Protein AF-A0A811UXG8-F1 (afdb_monomer_lite)

Foldseek 3Di:
DQDDDPDAELVSVLPDLAAEAEADDPVVLVCQVDPPPPSSVSCCVRHQLPDPDPPDDDDDDDDDDDDDDDDDDDDPPDDPVRVVVSCVRRHDHLVVVLCVVVVPDPRHYHYHDDPQSVQVSCVVRPDLVRLSNDHDYDPDDDDDDDDDDDVPDPCPVVVVVVVVVCVVVCVVVVVCPVRGDPRDDRDDDPDPVVVPDDPVVCVVVVVVVVVVVVVVVVVVVVVVVVVVVVVVVVVVVVVVVVVVVVVVVVVVVVVVVPD

Sequence (259 aa):
MEKPKTIRTLRDLIHSSLAVGVEDIPYNRDYFLRTKDPIAIELYAKKVTSVPTDNDPLSDMAGENVSTLPTVQPTVQLTEAEKAKAYRDILHSHETGAHAKTMRRPIEFAFHVDVATAYKIIADTFNEKEICDLTEIQLFPPQKMVNIVQKGSPLRKIITYGLRRVTETGLMDYQRKVWHSPKPRCVKQIHTDDLRVDLQTFASALLVLIFGYAVSLLALSIEIIQHKLYERYEQEHEEKEEEASEDVDDDENVEQEYE

Organism: Ceratitis capitata (NCBI:txid7213)

Secondary structure (DSSP, 8-state):
-PPP-S--SHHHHHHSS-EEEEE--HHHHHHHHH---HHHHHHIIIIIS----TT------------------------HHHHHHHHHHHEE-HHHHHGGGGS-S---EEEE--HHHHHHHHHHH--HHHHHH------SPPP-------TT-THHHHHHHHHHHHHHTTHHHHHHHHHSPPPPP------TTTT---HHHHHHHHHHHHHHHHHHHHHHHHHHHHHHHHHHHHHHHHHHHHHHHHHHHHHHHHHGGG-

Radius of gyration: 40.92 Å; chains: 1; bounding box: 95×40×135 Å

InterPro domains:
  IPR052192 Ionotropic receptor [PTHR42643] (4-230)

Structure (mmCIF, N/CA/C/O backbone):
data_AF-A0A811UXG8-F1
#
_entry.id   AF-A0A811UXG8-F1
#
loop_
_atom_site.group_PDB
_atom_site.id
_atom_site.type_symbol
_atom_site.label_atom_id
_atom_site.label_alt_id
_atom_site.label_comp_id
_atom_site.label_asym_id
_atom_site.label_entity_id
_atom_site.label_seq_id
_atom_site.pdbx_PDB_ins_code
_atom_site.Cartn_x
_atom_site.Cartn_y
_atom_site.Cartn_z
_atom_site.occupancy
_atom_site.B_iso_or_equiv
_atom_site.auth_seq_id
_atom_site.auth_comp_id
_atom_site.auth_asym_id
_atom_site.auth_atom_id
_atom_site.pdbx_PDB_model_num
ATOM 1 N N . MET A 1 1 ? -2.463 1.399 18.361 1.00 47.50 1 MET A N 1
ATOM 2 C CA . MET A 1 1 ? -1.921 0.250 17.587 1.00 47.50 1 MET A CA 1
ATOM 3 C C . MET A 1 1 ? -2.287 0.463 16.117 1.00 47.50 1 MET A C 1
ATOM 5 O O . MET A 1 1 ? -3.281 1.130 15.885 1.00 47.50 1 MET A O 1
ATOM 9 N N . GLU A 1 2 ? -1.481 0.022 15.138 1.00 51.62 2 GLU A N 1
ATOM 10 C CA . GLU A 1 2 ? -1.884 0.125 13.712 1.00 51.62 2 GLU A CA 1
ATOM 11 C C . GLU A 1 2 ? -3.134 -0.739 13.506 1.00 51.62 2 GLU A C 1
ATOM 13 O O . GLU A 1 2 ? -3.170 -1.862 14.019 1.00 51.62 2 GLU A O 1
ATOM 18 N N . LYS A 1 3 ? -4.167 -0.218 12.829 1.00 57.66 3 LYS A N 1
ATOM 19 C CA . LYS A 1 3 ? -5.357 -1.022 12.528 1.00 57.66 3 LYS A CA 1
ATOM 20 C C . LYS A 1 3 ? -4.925 -2.222 11.673 1.00 57.66 3 LYS A C 1
ATOM 22 O O . LYS A 1 3 ? -4.128 -2.049 10.748 1.00 57.66 3 LYS A O 1
ATOM 27 N N . PRO A 1 4 ? -5.384 -3.445 11.981 1.00 65.94 4 PRO A N 1
ATOM 28 C CA . PRO A 1 4 ? -4.982 -4.617 11.221 1.00 65.94 4 PRO A CA 1
ATOM 29 C C . PRO A 1 4 ? -5.440 -4.473 9.767 1.00 65.94 4 PRO A C 1
ATOM 31 O O . PRO A 1 4 ? -6.621 -4.302 9.484 1.00 65.94 4 PRO A O 1
ATOM 34 N N . LYS A 1 5 ? -4.480 -4.531 8.842 1.00 71.75 5 LYS A N 1
ATOM 35 C CA . LYS A 1 5 ? -4.732 -4.506 7.396 1.00 71.75 5 LYS A CA 1
ATOM 36 C C . LYS A 1 5 ? -5.340 -5.837 6.958 1.00 71.75 5 LYS A C 1
ATOM 38 O O . LYS A 1 5 ? -4.646 -6.853 7.017 1.00 71.75 5 LYS A O 1
ATOM 43 N N . THR A 1 6 ? -6.599 -5.806 6.521 1.00 78.44 6 THR A N 1
ATOM 44 C CA . THR A 1 6 ? -7.381 -6.988 6.111 1.00 78.44 6 THR A CA 1
ATOM 45 C C . THR A 1 6 ? -6.945 -7.551 4.756 1.00 78.44 6 THR A C 1
ATOM 47 O O . THR A 1 6 ? -6.970 -8.760 4.564 1.00 78.44 6 THR A O 1
ATOM 50 N N . ILE A 1 7 ? -6.503 -6.697 3.829 1.00 84.88 7 ILE A N 1
ATOM 51 C CA . ILE A 1 7 ? -6.123 -7.085 2.462 1.00 84.88 7 ILE A CA 1
ATOM 52 C C . ILE A 1 7 ? -4.601 -6.991 2.339 1.00 84.88 7 ILE A C 1
ATOM 54 O O . ILE A 1 7 ? -4.027 -5.913 2.503 1.00 84.88 7 ILE A O 1
ATOM 58 N N . ARG A 1 8 ? -3.932 -8.123 2.090 1.00 85.69 8 ARG A N 1
ATOM 59 C CA . ARG A 1 8 ? -2.460 -8.179 1.972 1.00 85.69 8 ARG A CA 1
ATOM 60 C C . ARG A 1 8 ? -1.980 -8.891 0.723 1.00 85.69 8 ARG A C 1
ATOM 62 O O . ARG A 1 8 ? -0.867 -8.641 0.268 1.00 85.69 8 ARG A O 1
ATOM 69 N N . THR A 1 9 ? -2.792 -9.792 0.189 1.00 89.38 9 THR A N 1
ATOM 70 C CA . THR A 1 9 ? -2.441 -10.574 -0.989 1.00 89.38 9 THR A CA 1
ATOM 71 C C . THR A 1 9 ? -3.284 -10.176 -2.185 1.00 89.38 9 THR A C 1
ATOM 73 O O . THR A 1 9 ? -4.370 -9.609 -2.065 1.00 89.38 9 THR A O 1
ATOM 76 N N . LEU A 1 10 ? -2.791 -10.532 -3.370 1.00 88.31 10 LEU A N 1
ATOM 77 C CA . LEU A 1 10 ? -3.541 -10.330 -4.600 1.00 88.31 10 LEU A CA 1
ATOM 78 C C . LEU A 1 10 ? -4.858 -11.119 -4.603 1.00 88.31 10 LEU A C 1
ATOM 80 O O . LEU A 1 10 ? -5.848 -10.667 -5.163 1.00 88.31 10 LEU A O 1
ATOM 84 N N . ARG A 1 11 ? -4.892 -12.270 -3.925 1.00 89.38 11 ARG A N 1
ATOM 85 C CA . ARG A 1 11 ? -6.099 -13.087 -3.791 1.00 89.38 11 ARG A CA 1
ATOM 86 C C . ARG A 1 11 ? -7.142 -12.389 -2.917 1.00 89.38 11 ARG A C 1
ATOM 88 O O . ARG A 1 11 ? -8.294 -12.292 -3.326 1.00 89.38 11 ARG A O 1
ATOM 95 N N . ASP A 1 12 ? -6.729 -11.796 -1.798 1.00 88.94 12 ASP A N 1
ATOM 96 C CA . ASP A 1 12 ? -7.621 -10.976 -0.964 1.00 88.94 12 ASP A CA 1
ATOM 97 C C . ASP A 1 12 ? -8.200 -9.803 -1.766 1.00 88.94 12 ASP A C 1
ATOM 99 O O . ASP A 1 12 ? -9.390 -9.510 -1.667 1.00 88.94 12 ASP A O 1
ATOM 103 N N . LEU A 1 13 ? -7.386 -9.179 -2.627 1.00 86.62 13 LEU A N 1
ATOM 104 C CA . LEU A 1 13 ? -7.841 -8.090 -3.490 1.00 86.62 13 LEU A CA 1
ATOM 105 C C . LEU A 1 13 ? -8.922 -8.560 -4.485 1.00 86.62 13 LEU A C 1
ATOM 107 O O . LEU A 1 13 ? -9.943 -7.892 -4.649 1.00 86.62 13 LEU A O 1
ATOM 111 N N . ILE A 1 14 ? -8.759 -9.741 -5.090 1.00 87.56 14 ILE A N 1
ATOM 112 C CA . ILE A 1 14 ? -9.724 -10.339 -6.037 1.00 87.56 14 ILE A CA 1
ATOM 113 C C . ILE A 1 14 ? -11.080 -10.641 -5.375 1.00 87.56 14 ILE A C 1
ATOM 115 O O . ILE A 1 14 ? -12.131 -10.536 -6.023 1.00 87.56 14 ILE A O 1
ATOM 119 N N . HIS A 1 15 ? -11.080 -11.037 -4.101 1.00 88.00 15 HIS A N 1
ATOM 120 C CA . HIS A 1 15 ? -12.298 -11.364 -3.349 1.00 88.00 15 HIS A CA 1
ATOM 121 C C . HIS A 1 15 ? -12.897 -10.175 -2.588 1.00 88.00 15 HIS A C 1
ATOM 123 O O . HIS A 1 15 ? -14.027 -10.273 -2.121 1.00 88.00 15 HIS A O 1
ATOM 129 N N . SER A 1 16 ? -12.179 -9.057 -2.490 1.00 85.44 16 SER A N 1
ATOM 130 C CA . SER A 1 16 ? -12.670 -7.849 -1.823 1.00 85.44 16 SER A CA 1
ATOM 131 C C . SER A 1 16 ? -13.741 -7.119 -2.641 1.00 85.44 16 SER A C 1
ATOM 133 O O . SER A 1 16 ? -13.910 -7.366 -3.836 1.00 85.44 16 SER A O 1
ATOM 135 N N . SER A 1 17 ? -14.440 -6.172 -2.018 1.00 78.38 17 SER A N 1
ATOM 136 C CA . SER A 1 17 ? -15.370 -5.245 -2.680 1.00 78.38 17 SER A CA 1
ATOM 137 C C . SER A 1 17 ? -14.669 -4.131 -3.470 1.00 78.38 17 SER A C 1
ATOM 139 O O . SER A 1 17 ? -15.346 -3.357 -4.139 1.00 78.38 17 SER A O 1
ATOM 141 N N . LEU A 1 18 ? -13.331 -4.059 -3.439 1.00 75.81 18 LEU A N 1
ATOM 142 C CA . LEU A 1 18 ? -12.570 -2.969 -4.052 1.00 75.81 18 LEU A CA 1
ATOM 143 C C . LEU A 1 18 ? -12.665 -2.980 -5.581 1.00 75.81 18 LEU A C 1
ATOM 145 O O . LEU A 1 18 ? -12.547 -4.039 -6.212 1.00 75.81 18 LEU A O 1
ATOM 149 N N . ALA A 1 19 ? -12.818 -1.795 -6.172 1.00 73.12 19 ALA A N 1
ATOM 150 C CA . ALA A 1 19 ? -12.598 -1.583 -7.602 1.00 73.12 19 ALA A CA 1
ATOM 151 C C . ALA A 1 19 ? -11.089 -1.519 -7.886 1.00 73.12 19 ALA A C 1
ATOM 153 O O . ALA A 1 19 ? -10.336 -1.000 -7.063 1.00 73.12 19 ALA A O 1
ATOM 154 N N . VAL A 1 20 ? -10.629 -2.040 -9.028 1.00 77.25 20 VAL A N 1
ATOM 155 C CA . VAL A 1 20 ? -9.197 -2.061 -9.372 1.00 77.25 20 VAL A CA 1
ATOM 156 C C . VAL A 1 20 ? -8.955 -1.275 -10.654 1.00 77.25 20 VAL A C 1
ATOM 158 O O . VAL A 1 20 ? -9.450 -1.643 -11.713 1.00 77.25 20 VAL A O 1
ATOM 161 N N . GLY A 1 21 ? -8.155 -0.217 -10.554 1.00 76.12 21 GLY A N 1
ATOM 162 C CA . GLY A 1 21 ? -7.637 0.540 -11.687 1.00 76.12 21 GLY A CA 1
ATOM 163 C C . GLY A 1 21 ? -6.199 0.150 -12.020 1.00 76.12 21 GLY A C 1
ATOM 164 O O . GLY A 1 21 ? -5.427 -0.270 -11.154 1.00 76.12 21 GLY A O 1
ATOM 165 N N . VAL A 1 22 ? -5.830 0.305 -13.288 1.00 78.25 22 VAL A N 1
ATOM 166 C CA . VAL A 1 22 ? -4.484 0.018 -13.792 1.00 78.25 22 VAL A CA 1
ATOM 167 C C . VAL A 1 22 ? -4.007 1.202 -14.622 1.00 78.25 22 VAL A C 1
ATOM 169 O O . VAL A 1 22 ? -4.746 1.748 -15.434 1.00 78.25 22 VAL A O 1
ATOM 172 N N . GLU A 1 23 ? -2.748 1.565 -14.438 1.00 77.12 23 GLU A N 1
ATOM 173 C CA . GLU A 1 23 ? -2.058 2.585 -15.217 1.00 77.12 23 GLU A CA 1
ATOM 174 C C . GLU A 1 23 ? -1.883 2.247 -16.708 1.00 77.12 23 GLU A C 1
ATOM 176 O O . GLU A 1 23 ? -1.474 1.131 -17.068 1.00 77.12 23 GLU A O 1
ATOM 181 N N . ASP A 1 24 ? -2.126 3.241 -17.576 1.00 75.19 24 ASP A N 1
ATOM 182 C CA . ASP A 1 24 ? -2.008 3.104 -19.036 1.00 75.19 24 ASP A CA 1
ATOM 183 C C . ASP A 1 24 ? -0.568 3.163 -19.534 1.00 75.19 24 ASP A C 1
ATOM 185 O O . ASP A 1 24 ? -0.104 4.162 -20.086 1.00 75.19 24 ASP A O 1
ATOM 189 N N . ILE A 1 25 ? 0.148 2.056 -19.374 1.00 79.50 25 ILE A N 1
ATOM 190 C CA . ILE A 1 25 ? 1.461 1.882 -19.988 1.00 79.50 25 ILE A CA 1
ATOM 191 C C . ILE A 1 25 ? 1.475 0.658 -20.904 1.00 79.50 25 ILE A C 1
ATOM 193 O O . ILE A 1 25 ? 0.851 -0.364 -20.586 1.00 79.50 25 ILE A O 1
ATOM 197 N N . PRO A 1 26 ? 2.235 0.704 -22.020 1.00 82.56 26 PRO A N 1
ATOM 198 C CA . PRO A 1 26 ? 2.359 -0.425 -22.940 1.00 82.56 26 PRO A CA 1
ATOM 199 C C . PRO A 1 26 ? 2.722 -1.728 -22.228 1.00 82.56 26 PRO A C 1
ATOM 201 O O . PRO A 1 26 ? 2.188 -2.777 -22.565 1.00 82.56 26 PRO A O 1
ATOM 204 N N . TYR A 1 27 ? 3.566 -1.649 -21.197 1.00 82.94 27 TYR A N 1
ATOM 205 C CA . TYR A 1 27 ? 3.980 -2.793 -20.389 1.00 82.94 27 TYR A CA 1
ATOM 206 C C . TYR A 1 27 ? 2.809 -3.497 -19.680 1.00 82.94 27 TYR A C 1
ATOM 208 O O . TYR A 1 27 ? 2.716 -4.721 -19.738 1.00 82.94 27 TYR A O 1
ATOM 216 N N . ASN A 1 28 ? 1.889 -2.750 -19.061 1.00 82.88 28 ASN A N 1
ATOM 217 C CA . ASN A 1 28 ? 0.737 -3.328 -18.361 1.00 82.88 28 ASN A CA 1
ATOM 218 C C . ASN A 1 28 ? -0.221 -3.997 -19.352 1.00 82.88 28 ASN A C 1
ATOM 220 O O . ASN A 1 28 ? -0.645 -5.131 -19.133 1.00 82.88 28 ASN A O 1
ATOM 224 N N . ARG A 1 29 ? -0.517 -3.325 -20.474 1.00 80.25 29 ARG A N 1
ATOM 225 C CA . ARG A 1 29 ? -1.349 -3.889 -21.553 1.00 80.25 29 ARG A CA 1
ATOM 226 C C . ARG A 1 29 ? -0.778 -5.215 -22.038 1.00 80.25 29 ARG A C 1
ATOM 228 O O . ARG A 1 29 ? -1.484 -6.216 -22.125 1.00 80.25 29 ARG A O 1
ATOM 235 N N . ASP A 1 30 ? 0.519 -5.213 -22.310 1.00 83.25 30 ASP A N 1
ATOM 236 C CA . ASP A 1 30 ? 1.248 -6.370 -22.794 1.00 83.25 30 ASP A CA 1
ATOM 237 C C . ASP A 1 30 ? 1.233 -7.541 -21.813 1.00 83.25 30 ASP A C 1
ATOM 239 O O . ASP A 1 30 ? 0.990 -8.688 -22.195 1.00 83.25 30 ASP A O 1
ATOM 243 N N . TYR A 1 31 ? 1.440 -7.225 -20.535 1.00 83.75 31 TYR A N 1
ATOM 244 C CA . TYR A 1 31 ? 1.399 -8.183 -19.448 1.00 83.75 31 TYR A CA 1
ATOM 245 C C . TYR A 1 31 ? 0.035 -8.870 -19.379 1.00 83.75 31 TYR A C 1
ATOM 247 O O . TYR A 1 31 ? -0.019 -10.094 -19.428 1.00 83.75 31 TYR A O 1
ATOM 255 N N . PHE A 1 32 ? -1.074 -8.127 -19.343 1.00 81.81 32 PHE A N 1
ATOM 256 C CA . PHE A 1 32 ? -2.403 -8.743 -19.248 1.00 81.81 32 PHE A CA 1
ATOM 257 C C . PHE A 1 32 ? -2.797 -9.545 -20.494 1.00 81.81 32 PHE A C 1
ATOM 259 O O . PHE A 1 32 ? -3.524 -10.527 -20.379 1.00 81.81 32 PHE A O 1
ATOM 266 N N . LEU A 1 33 ? -2.281 -9.186 -21.674 1.00 82.62 33 LEU A N 1
ATOM 267 C CA . LEU A 1 33 ? -2.517 -9.941 -22.908 1.00 82.62 33 LEU A CA 1
ATOM 268 C C . LEU A 1 33 ? -1.741 -11.261 -22.976 1.00 82.62 33 LEU A C 1
ATOM 270 O O . LEU A 1 33 ? -2.165 -12.183 -23.673 1.00 82.62 33 LEU A O 1
ATOM 274 N N . ARG A 1 34 ? -0.579 -11.342 -22.319 1.00 81.69 34 ARG A N 1
ATOM 275 C CA . ARG A 1 34 ? 0.366 -12.462 -22.482 1.00 81.69 34 ARG A CA 1
ATOM 276 C C . ARG A 1 34 ? 0.682 -13.229 -21.207 1.00 81.69 34 ARG A C 1
ATOM 278 O O . ARG A 1 34 ? 1.393 -14.236 -21.272 1.00 81.69 34 ARG A O 1
ATOM 285 N N . THR A 1 35 ? 0.202 -12.763 -20.061 1.00 83.69 35 THR A N 1
ATOM 286 C CA . THR A 1 35 ? 0.468 -13.400 -18.775 1.00 83.69 35 THR A CA 1
ATOM 287 C C . THR A 1 35 ? -0.095 -14.819 -18.742 1.00 83.69 35 THR A C 1
ATOM 289 O O . THR A 1 35 ? -1.123 -15.131 -19.340 1.00 83.69 35 THR A O 1
ATOM 292 N N . LYS A 1 36 ? 0.622 -15.695 -18.038 1.00 85.81 36 LYS A N 1
ATOM 293 C CA . LYS A 1 36 ? 0.216 -17.078 -17.748 1.00 85.81 36 LYS A CA 1
ATOM 294 C C . LYS A 1 36 ? -0.066 -17.287 -16.262 1.00 85.81 36 LYS A C 1
ATOM 296 O O . LYS A 1 36 ? -0.342 -18.409 -15.853 1.00 85.81 36 LYS A O 1
ATOM 301 N N . ASP A 1 37 ? 0.074 -16.234 -15.458 1.00 86.31 37 ASP A N 1
ATOM 302 C CA . ASP A 1 37 ? -0.184 -16.305 -14.027 1.00 86.31 37 ASP A CA 1
ATOM 303 C C . ASP A 1 37 ? -1.699 -16.423 -13.797 1.00 86.31 37 ASP A C 1
ATOM 305 O O . ASP A 1 37 ? -2.434 -15.501 -14.168 1.00 86.31 37 ASP A O 1
ATOM 309 N N . PRO A 1 38 ? -2.184 -17.528 -13.197 1.00 87.69 38 PRO A N 1
ATOM 310 C CA . PRO A 1 38 ? -3.611 -17.734 -12.989 1.00 87.69 38 PRO A CA 1
ATOM 311 C C . PRO A 1 38 ? -4.246 -16.631 -12.134 1.00 87.69 38 PRO A C 1
ATOM 313 O O . PRO A 1 38 ? -5.386 -16.257 -12.390 1.00 87.69 38 PRO A O 1
ATOM 316 N N . ILE A 1 39 ? -3.513 -16.068 -11.166 1.00 87.38 39 ILE A N 1
ATOM 317 C CA . ILE A 1 39 ? -4.041 -15.034 -10.266 1.00 87.38 39 ILE A CA 1
ATOM 318 C C . ILE A 1 39 ? -4.198 -13.710 -11.015 1.00 87.38 39 ILE A C 1
ATOM 320 O O . ILE A 1 39 ? -5.205 -13.023 -10.866 1.00 87.38 39 ILE A O 1
ATOM 324 N N . ALA A 1 40 ? -3.224 -13.355 -11.853 1.00 84.06 40 ALA A N 1
ATOM 325 C CA . ALA A 1 40 ? -3.289 -12.135 -12.649 1.00 84.06 40 ALA A CA 1
ATOM 326 C C . ALA A 1 40 ? -4.383 -12.202 -13.725 1.00 84.06 40 ALA A C 1
ATOM 328 O O . ALA A 1 40 ? -5.053 -11.201 -13.974 1.00 84.06 40 ALA A O 1
ATOM 329 N N . ILE A 1 41 ? -4.583 -13.377 -14.336 1.00 85.00 41 ILE A N 1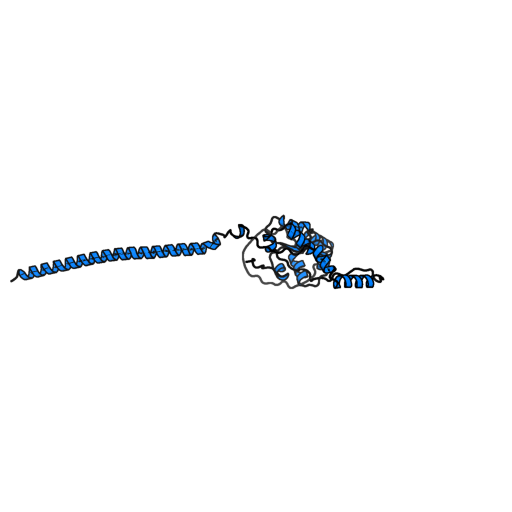
ATOM 330 C CA . ILE A 1 41 ? -5.680 -13.618 -15.284 1.00 85.00 41 ILE A CA 1
ATOM 331 C C . ILE A 1 41 ? -7.030 -13.454 -14.577 1.00 85.00 41 ILE A C 1
ATOM 333 O O . ILE A 1 41 ? -7.911 -12.772 -15.097 1.00 85.00 41 ILE A O 1
ATOM 337 N N . GLU A 1 42 ? -7.180 -14.036 -13.385 1.00 87.25 42 GLU A N 1
ATOM 338 C CA . GLU A 1 42 ? -8.400 -13.930 -12.581 1.00 87.25 42 GLU A CA 1
ATOM 339 C C . GLU A 1 42 ? -8.685 -12.483 -12.160 1.00 87.25 42 GLU A C 1
ATOM 341 O O . GLU A 1 42 ? -9.799 -11.996 -12.349 1.00 87.25 42 GLU A O 1
ATOM 346 N N . LEU A 1 43 ? -7.675 -11.765 -11.656 1.00 85.00 43 LEU A N 1
ATOM 347 C CA . LEU A 1 43 ? -7.784 -10.343 -11.326 1.00 85.00 43 LEU A CA 1
ATOM 348 C C . LEU A 1 43 ? -8.228 -9.530 -12.540 1.00 85.00 43 LEU A C 1
ATOM 350 O O . LEU A 1 43 ? -9.148 -8.720 -12.440 1.00 85.00 43 LEU A O 1
ATOM 354 N N . TYR A 1 44 ? -7.585 -9.754 -13.685 1.00 79.38 44 TYR A N 1
ATOM 355 C CA . TYR A 1 44 ? -7.882 -9.014 -14.900 1.00 79.38 44 TYR A CA 1
ATOM 356 C C . TYR A 1 44 ? -9.326 -9.246 -15.355 1.00 79.38 44 TYR A C 1
ATOM 358 O O . TYR A 1 44 ? -10.068 -8.286 -15.548 1.00 79.38 44 TYR A O 1
ATOM 366 N N . ALA A 1 45 ? -9.749 -10.510 -15.428 1.00 80.88 45 ALA A N 1
ATOM 367 C CA . ALA A 1 45 ? -11.100 -10.877 -15.840 1.00 80.88 45 ALA A CA 1
ATOM 368 C C . ALA A 1 45 ? -12.180 -10.348 -14.880 1.00 80.88 45 ALA A C 1
ATOM 370 O O . ALA A 1 45 ? -13.236 -9.896 -15.320 1.00 80.88 45 ALA A O 1
ATOM 371 N N . LYS A 1 46 ? -11.921 -10.408 -13.568 1.00 80.88 46 LYS A N 1
ATOM 372 C CA . LYS A 1 46 ? -12.927 -10.136 -12.534 1.00 80.88 46 LYS A CA 1
ATOM 373 C C . LYS A 1 46 ? -13.008 -8.673 -12.102 1.00 80.88 46 LYS A C 1
ATOM 375 O O . LYS A 1 46 ? -14.071 -8.244 -11.672 1.00 80.88 46 LYS A O 1
ATOM 380 N N . LYS A 1 47 ? -11.891 -7.944 -12.121 1.00 76.94 47 LYS A N 1
ATOM 381 C CA . LYS A 1 47 ? -11.784 -6.604 -11.517 1.00 76.94 47 LYS A CA 1
ATOM 382 C C . LYS A 1 47 ? -11.386 -5.511 -12.493 1.00 76.94 47 LYS A C 1
ATOM 384 O O . LYS A 1 47 ? -11.692 -4.355 -12.236 1.00 76.94 47 LYS A O 1
ATOM 389 N N . VAL A 1 48 ? -10.686 -5.872 -13.567 1.00 68.62 48 VAL A N 1
ATOM 390 C CA . VAL A 1 48 ? -10.147 -4.906 -14.526 1.00 68.62 48 VAL A CA 1
ATOM 391 C C . VAL A 1 48 ? -11.099 -4.781 -15.715 1.00 68.62 48 VAL A C 1
ATOM 393 O O . VAL A 1 48 ? -11.505 -3.678 -16.031 1.00 68.62 48 VAL A O 1
ATOM 396 N N . THR A 1 49 ? -11.544 -5.881 -16.336 1.00 64.75 49 THR A N 1
ATOM 397 C CA . THR A 1 49 ? -12.460 -5.836 -17.500 1.00 64.75 49 THR A CA 1
ATOM 398 C C . THR A 1 49 ? -13.941 -5.666 -17.169 1.00 64.75 49 THR A C 1
ATOM 400 O O . THR A 1 49 ? -14.735 -5.407 -18.073 1.00 64.75 49 THR A O 1
ATOM 403 N N . SER A 1 50 ? -14.337 -5.826 -15.906 1.00 52.75 50 SER A N 1
ATOM 404 C CA . SER A 1 50 ? -15.701 -5.542 -15.461 1.00 52.75 50 SER A CA 1
ATOM 405 C C . SER A 1 50 ? -15.911 -4.026 -15.442 1.00 52.75 50 SER A C 1
ATOM 407 O O . SER A 1 50 ? -15.588 -3.358 -14.461 1.00 52.75 50 SER A O 1
ATOM 409 N N . VAL A 1 51 ? -16.402 -3.478 -16.551 1.00 40.22 51 VAL A N 1
ATOM 410 C CA . VAL A 1 51 ? -16.830 -2.078 -16.645 1.00 40.22 51 VAL A CA 1
ATOM 411 C C . VAL A 1 51 ? -17.917 -1.841 -15.586 1.00 40.22 51 VAL A C 1
ATOM 413 O O . VAL A 1 51 ? -18.871 -2.621 -15.554 1.00 40.22 51 VAL A O 1
ATOM 416 N N . PRO A 1 52 ? -17.820 -0.807 -14.729 1.00 38.75 52 PRO A N 1
ATOM 417 C CA . PRO A 1 52 ? -18.943 -0.392 -13.903 1.00 38.75 52 PRO A CA 1
ATOM 418 C C . PRO A 1 52 ? -20.052 0.067 -14.849 1.00 38.75 52 PRO A C 1
ATOM 420 O O . PRO A 1 52 ? -19.960 1.124 -15.469 1.00 38.75 52 PRO A O 1
ATOM 423 N N . THR A 1 53 ? -21.078 -0.752 -15.043 1.00 32.50 53 THR A N 1
ATOM 424 C CA . THR A 1 53 ? -22.291 -0.288 -15.704 1.00 32.50 53 THR A CA 1
ATOM 425 C C . THR A 1 53 ? -22.974 0.691 -14.760 1.00 32.50 53 THR A C 1
ATOM 427 O O . THR A 1 53 ? -23.372 0.302 -13.667 1.00 32.50 53 THR A O 1
ATOM 430 N N . ASP A 1 54 ? -23.157 1.939 -15.195 1.00 35.72 54 ASP A N 1
ATOM 431 C CA . ASP A 1 54 ? -23.928 3.004 -14.520 1.00 35.72 54 ASP A CA 1
ATOM 432 C C . ASP A 1 54 ? -25.417 2.646 -14.250 1.00 35.72 54 ASP A C 1
ATOM 434 O O . ASP A 1 54 ? -26.223 3.512 -13.918 1.00 35.72 54 ASP A O 1
ATOM 438 N N . ASN A 1 55 ? -25.799 1.370 -14.366 1.00 32.09 55 ASN A N 1
ATOM 439 C CA . ASN A 1 55 ? -27.161 0.856 -14.267 1.00 32.09 55 ASN A CA 1
ATOM 440 C C . ASN A 1 55 ? -27.375 -0.142 -13.116 1.00 32.09 55 ASN A C 1
ATOM 442 O O . ASN A 1 55 ? -28.346 -0.889 -13.176 1.00 32.09 55 ASN A O 1
ATOM 446 N N . ASP A 1 56 ? -26.540 -0.160 -12.075 1.00 28.52 56 ASP A N 1
ATOM 447 C CA . ASP A 1 56 ? -26.897 -0.861 -10.832 1.00 28.52 56 ASP A CA 1
ATOM 448 C C . ASP A 1 56 ? -27.579 0.111 -9.855 1.00 28.52 56 ASP A C 1
ATOM 450 O O . ASP A 1 56 ? -26.900 0.844 -9.124 1.00 28.52 56 ASP A O 1
ATOM 454 N N . PRO A 1 57 ? -28.927 0.167 -9.815 1.00 31.83 57 PRO A N 1
ATOM 455 C CA . PRO A 1 57 ? -29.609 0.738 -8.679 1.00 31.83 57 PRO A CA 1
ATOM 456 C C . PRO A 1 57 ? -29.438 -0.201 -7.484 1.00 31.83 57 PRO A C 1
ATOM 458 O O . PRO A 1 57 ? -29.704 -1.399 -7.533 1.00 31.83 57 PRO A O 1
ATOM 461 N N . LEU A 1 58 ? -29.000 0.407 -6.392 1.00 43.53 58 LEU A N 1
ATOM 462 C CA . LEU A 1 58 ? -29.100 -0.078 -5.027 1.00 43.53 58 LEU A CA 1
ATOM 463 C C . LEU A 1 58 ? -30.460 -0.765 -4.760 1.00 43.53 58 LEU A C 1
ATOM 465 O O . LEU A 1 58 ? -31.487 -0.095 -4.716 1.00 43.53 58 LEU A O 1
ATOM 469 N N . SER A 1 59 ? -30.436 -2.080 -4.553 1.00 27.16 59 SER A N 1
ATOM 470 C CA . SER A 1 59 ? -31.443 -2.903 -3.857 1.00 27.16 59 SER A CA 1
ATOM 471 C C . SER A 1 59 ? -30.839 -4.306 -3.752 1.00 27.16 59 SER A C 1
ATOM 473 O O . SER A 1 59 ? -30.235 -4.769 -4.710 1.00 27.16 59 SER A O 1
ATOM 475 N N . ASP A 1 60 ? -30.919 -5.090 -2.698 1.00 26.16 60 ASP A N 1
ATOM 476 C CA . ASP A 1 60 ? -31.441 -4.948 -1.356 1.00 26.16 60 ASP A CA 1
ATOM 477 C C . ASP A 1 60 ? -30.867 -6.150 -0.592 1.00 26.16 60 ASP A C 1
ATOM 479 O O . ASP A 1 60 ? -30.462 -7.164 -1.169 1.00 26.16 60 ASP A O 1
ATOM 483 N N . MET A 1 61 ? -30.830 -6.042 0.726 1.00 37.31 61 MET A N 1
ATOM 484 C CA . MET A 1 61 ? -30.667 -7.187 1.612 1.00 37.31 61 MET A CA 1
ATOM 485 C C . MET A 1 61 ? -31.795 -8.210 1.388 1.00 37.31 61 MET A C 1
ATOM 487 O O . MET A 1 61 ? -32.950 -7.828 1.527 1.00 37.31 61 MET A O 1
ATOM 491 N N . ALA A 1 62 ? -31.466 -9.484 1.121 1.00 26.88 62 ALA A N 1
ATOM 492 C CA . ALA A 1 62 ? -32.130 -10.706 1.630 1.00 26.88 62 ALA A CA 1
ATOM 493 C C . ALA A 1 62 ? -31.973 -11.920 0.690 1.00 26.88 62 ALA A C 1
ATOM 495 O O . ALA A 1 62 ? -32.150 -11.812 -0.516 1.00 26.88 62 ALA A O 1
ATOM 496 N N . GLY A 1 63 ? -31.779 -13.099 1.294 1.00 26.78 63 GLY A N 1
ATOM 497 C CA . GLY A 1 63 ? -32.519 -14.301 0.890 1.00 26.78 63 GLY A CA 1
ATOM 498 C C . GLY A 1 63 ? -31.887 -15.270 -0.119 1.00 26.78 63 GLY A C 1
ATOM 499 O O . GLY A 1 63 ? -31.948 -15.063 -1.319 1.00 26.78 63 GLY A O 1
ATOM 500 N N . GLU A 1 64 ? -31.423 -16.398 0.425 1.00 24.72 64 GLU A N 1
ATOM 501 C CA . GLU A 1 64 ? -31.692 -17.773 -0.042 1.00 24.72 64 GLU A CA 1
ATOM 502 C C . GLU A 1 64 ? -31.126 -18.303 -1.385 1.00 24.72 64 GLU A C 1
ATOM 504 O O . GLU A 1 64 ? -31.583 -18.021 -2.484 1.00 24.72 64 GLU A O 1
ATOM 509 N N . ASN A 1 65 ? -30.192 -19.249 -1.231 1.00 36.56 65 ASN A N 1
ATOM 510 C CA . ASN A 1 65 ? -30.247 -20.627 -1.742 1.00 36.56 65 ASN A CA 1
ATOM 511 C C . ASN A 1 65 ? -30.752 -20.868 -3.184 1.00 36.56 65 ASN A C 1
ATOM 513 O O . ASN A 1 65 ? -31.858 -21.375 -3.350 1.00 36.56 65 ASN A O 1
ATOM 517 N N . VAL A 1 66 ? -29.903 -20.741 -4.212 1.00 28.50 66 VAL A N 1
ATOM 518 C CA . VAL A 1 66 ? -30.053 -21.567 -5.429 1.00 28.50 66 VAL A CA 1
ATOM 519 C C . VAL A 1 66 ? -28.691 -22.011 -5.960 1.00 28.50 66 VAL A C 1
ATOM 521 O O . VAL A 1 66 ? -27.867 -21.233 -6.434 1.00 28.50 66 VAL A O 1
ATOM 524 N N . SER A 1 67 ? -28.489 -23.321 -5.867 1.00 35.16 67 SER A N 1
ATOM 525 C CA . SER A 1 67 ? -27.514 -24.122 -6.591 1.00 35.16 67 SER A CA 1
ATOM 526 C C . SER A 1 67 ? -27.511 -23.814 -8.089 1.00 35.16 67 SER A C 1
ATOM 528 O O . SER A 1 67 ? -28.523 -24.019 -8.738 1.00 35.16 67 SER A O 1
ATOM 530 N N . THR A 1 68 ? -26.358 -23.439 -8.639 1.00 23.95 68 THR A N 1
ATOM 531 C CA . THR A 1 68 ? -25.722 -24.100 -9.795 1.00 23.95 68 THR A CA 1
ATOM 532 C C . THR A 1 68 ? -24.385 -23.419 -10.066 1.00 23.95 68 THR A C 1
ATOM 534 O O . THR A 1 68 ? -24.342 -22.240 -10.405 1.00 23.95 68 THR A O 1
ATOM 537 N N . LEU A 1 69 ? -23.289 -24.174 -9.954 1.00 34.44 69 LEU A N 1
ATOM 538 C CA . LEU A 1 69 ? -22.052 -23.864 -10.672 1.00 34.44 69 LEU A CA 1
ATOM 539 C C . LEU A 1 69 ? -22.380 -23.731 -12.171 1.00 34.44 69 LEU A C 1
ATOM 541 O O . LEU A 1 69 ? -22.906 -24.696 -12.732 1.00 34.44 69 LEU A O 1
ATOM 545 N N . PRO A 1 70 ? -21.979 -22.657 -12.869 1.00 27.80 70 PRO A N 1
ATOM 546 C CA . PRO A 1 70 ? -21.695 -22.759 -14.281 1.00 27.80 70 PRO A CA 1
ATOM 547 C C . PRO A 1 70 ? -20.247 -23.220 -14.419 1.00 27.80 70 PRO A C 1
ATOM 549 O O . PRO A 1 70 ? -19.285 -22.520 -14.101 1.00 27.80 70 PRO A O 1
ATOM 552 N N . THR A 1 71 ? -20.130 -24.458 -14.874 1.00 23.11 71 THR A N 1
ATOM 553 C CA . THR A 1 71 ? -18.958 -25.043 -15.510 1.00 23.11 71 THR A CA 1
ATOM 554 C C . THR A 1 71 ? -18.211 -24.024 -16.365 1.00 23.11 71 THR A C 1
ATOM 556 O O . THR A 1 71 ? -18.788 -23.367 -17.229 1.00 23.11 71 THR A O 1
ATOM 559 N N . VAL A 1 72 ? -16.900 -23.957 -16.144 1.00 38.66 72 VAL A N 1
ATOM 560 C CA . VAL A 1 72 ? -15.921 -23.342 -17.039 1.00 38.66 72 VAL A CA 1
ATOM 561 C C . VAL A 1 72 ? -16.202 -23.762 -18.482 1.00 38.66 72 VAL A C 1
ATOM 563 O O . VAL A 1 72 ? -16.015 -24.930 -18.816 1.00 38.66 72 VAL A O 1
ATOM 566 N N . GLN A 1 73 ? -16.552 -22.812 -19.352 1.00 27.38 73 GLN A N 1
ATOM 567 C CA . GLN A 1 73 ? -16.153 -22.885 -20.755 1.00 27.38 73 GLN A CA 1
ATOM 568 C C . GLN A 1 73 ? -15.614 -21.541 -21.260 1.00 27.38 73 GLN A C 1
ATOM 570 O O . GLN A 1 73 ? -16.073 -20.482 -20.831 1.00 27.38 73 GLN A O 1
ATOM 575 N N . PRO A 1 74 ? -14.586 -21.591 -22.123 1.00 51.84 74 PRO A N 1
ATOM 576 C CA . PRO A 1 74 ? -13.746 -20.470 -22.508 1.00 51.84 74 PRO A CA 1
ATOM 577 C C . PRO A 1 74 ? -14.322 -19.786 -23.759 1.00 51.84 74 PRO A C 1
ATOM 579 O O . PRO A 1 74 ? -15.268 -20.268 -24.374 1.00 51.84 74 PRO A O 1
ATOM 582 N N . THR A 1 75 ? -13.676 -18.706 -24.203 1.00 34.94 75 THR A N 1
ATOM 583 C CA . THR A 1 75 ? -13.866 -18.058 -25.518 1.00 34.94 75 THR A CA 1
ATOM 584 C C . THR A 1 75 ? -15.179 -17.300 -25.746 1.00 34.94 75 THR A C 1
ATOM 586 O O . THR A 1 75 ? -16.014 -17.693 -26.549 1.00 34.94 75 THR A O 1
ATOM 589 N N . VAL A 1 76 ? -15.253 -16.080 -25.208 1.00 33.12 76 VAL A N 1
ATOM 590 C CA . VAL A 1 76 ? -15.729 -14.952 -26.025 1.00 33.12 76 VAL A CA 1
ATOM 591 C C . VAL A 1 76 ? -14.478 -14.261 -26.564 1.00 33.12 76 VAL A C 1
ATOM 593 O O . VAL A 1 76 ? -13.741 -13.614 -25.819 1.00 33.12 76 VAL A O 1
ATOM 596 N N . GLN A 1 77 ? -14.158 -14.474 -27.844 1.00 31.34 77 GLN A N 1
ATOM 597 C CA . GLN A 1 77 ? -13.077 -13.740 -28.503 1.00 31.34 77 GLN A CA 1
ATOM 598 C C . GLN A 1 77 ? -13.555 -12.305 -28.751 1.00 31.34 77 GLN A C 1
ATOM 600 O O . GLN A 1 77 ? -14.143 -12.026 -29.789 1.00 31.34 77 GLN A O 1
ATOM 605 N N . LEU A 1 78 ? -13.322 -11.403 -27.789 1.00 43.34 78 LEU A N 1
ATOM 606 C CA . LEU A 1 78 ? -13.514 -9.971 -28.021 1.00 43.34 78 LEU A CA 1
ATOM 607 C C . LEU A 1 78 ? -12.607 -9.521 -29.170 1.00 43.34 78 LEU A C 1
ATOM 609 O O . LEU A 1 78 ? -11.407 -9.837 -29.183 1.00 43.34 78 LEU A O 1
ATOM 613 N N . THR A 1 79 ? -13.181 -8.781 -30.114 1.00 41.09 79 THR A N 1
ATOM 614 C CA . THR A 1 79 ? -12.450 -8.197 -31.240 1.00 41.09 79 THR A CA 1
ATOM 615 C C . THR A 1 79 ? -11.375 -7.233 -30.727 1.00 41.09 79 THR A C 1
ATOM 617 O O . THR A 1 79 ? -11.489 -6.675 -29.633 1.00 41.09 79 THR A O 1
ATOM 620 N N . GLU A 1 80 ? -10.302 -7.010 -31.494 1.00 41.94 80 GLU A N 1
ATOM 621 C CA . GLU A 1 80 ? -9.228 -6.094 -31.067 1.00 41.94 80 GLU A CA 1
ATOM 622 C C . GLU A 1 80 ? -9.740 -4.676 -30.769 1.00 41.94 80 GLU A C 1
ATOM 624 O O . GLU A 1 80 ? -9.205 -4.003 -29.890 1.00 41.94 80 GLU A O 1
ATOM 629 N N . ALA A 1 81 ? -10.820 -4.250 -31.433 1.00 39.94 81 ALA A N 1
ATOM 630 C CA . ALA A 1 81 ? -11.477 -2.968 -31.202 1.00 39.94 81 ALA A CA 1
ATOM 631 C C . ALA A 1 81 ? -12.247 -2.920 -29.870 1.00 39.94 81 ALA A C 1
ATOM 633 O O . ALA A 1 81 ? -12.171 -1.920 -29.157 1.00 39.94 81 ALA A O 1
ATOM 634 N N . GLU A 1 82 ? -12.946 -3.996 -29.499 1.00 44.06 82 GLU A N 1
ATOM 635 C CA . GLU A 1 82 ? -13.653 -4.101 -28.215 1.00 44.06 82 GLU A CA 1
ATOM 636 C C . GLU A 1 82 ? -12.675 -4.238 -27.050 1.00 44.06 82 GLU A C 1
ATOM 638 O O . GLU A 1 82 ? -12.843 -3.573 -26.030 1.00 44.06 82 GLU A O 1
ATOM 643 N N . LYS A 1 83 ? -11.592 -5.008 -27.235 1.00 43.38 83 LYS A N 1
ATOM 644 C CA . LYS A 1 83 ? -10.465 -5.029 -26.296 1.00 43.38 83 LYS A CA 1
ATOM 645 C C . LYS A 1 83 ? -9.892 -3.627 -26.137 1.00 43.38 83 LYS A C 1
ATOM 647 O O . LYS A 1 83 ? -9.779 -3.146 -25.018 1.00 43.38 83 LYS A O 1
ATOM 652 N N . ALA A 1 84 ? -9.576 -2.936 -27.234 1.00 41.56 84 ALA A N 1
ATOM 653 C CA . ALA A 1 84 ? -9.006 -1.590 -27.196 1.00 41.56 84 ALA A CA 1
ATOM 654 C C . ALA A 1 84 ? -9.927 -0.559 -26.524 1.00 41.56 84 ALA A C 1
ATOM 656 O O . ALA A 1 84 ? -9.420 0.331 -25.842 1.00 41.56 84 ALA A O 1
ATOM 657 N N . LYS A 1 85 ? -11.251 -0.679 -26.687 1.00 47.34 85 LYS A N 1
ATOM 658 C CA . LYS A 1 85 ? -12.240 0.183 -26.028 1.00 47.34 85 LYS A CA 1
ATOM 659 C C . LYS A 1 85 ? -12.355 -0.119 -24.533 1.00 47.34 85 LYS A C 1
ATOM 661 O O . LYS A 1 85 ? -12.200 0.806 -23.747 1.00 47.34 85 LYS A O 1
ATOM 666 N N . ALA A 1 86 ? -12.500 -1.391 -24.150 1.00 43.56 86 ALA A N 1
ATOM 667 C CA . ALA A 1 86 ? -12.479 -1.807 -22.747 1.00 43.56 86 ALA A CA 1
ATOM 668 C C . ALA A 1 86 ? -11.193 -1.331 -22.061 1.00 43.56 86 ALA A C 1
ATOM 670 O O . ALA A 1 86 ? -11.249 -0.723 -21.003 1.00 43.56 86 ALA A O 1
ATOM 671 N N . TYR A 1 87 ? -10.037 -1.492 -22.718 1.00 41.88 87 TYR A N 1
ATOM 672 C CA . TYR A 1 87 ? -8.776 -0.967 -22.208 1.00 41.88 87 TYR A CA 1
ATOM 673 C C . TYR A 1 87 ? -8.817 0.553 -21.983 1.00 41.88 87 TYR A C 1
ATOM 675 O O . TYR A 1 87 ? -8.347 0.988 -20.947 1.00 41.88 87 TYR A O 1
ATOM 683 N N . ARG A 1 88 ? -9.359 1.374 -22.895 1.00 44.62 88 ARG A N 1
ATOM 684 C CA . ARG A 1 88 ? -9.385 2.845 -22.725 1.00 44.62 88 ARG A CA 1
ATOM 685 C C . ARG A 1 88 ? -10.241 3.321 -21.547 1.00 44.62 88 ARG A C 1
ATOM 687 O O . ARG A 1 88 ? -9.877 4.322 -20.947 1.00 44.62 88 ARG A O 1
ATOM 694 N N . ASP A 1 89 ? -11.319 2.614 -21.215 1.00 45.94 89 ASP A N 1
ATOM 695 C CA . ASP A 1 89 ? -12.230 3.008 -20.126 1.00 45.94 89 ASP A CA 1
ATOM 696 C C . ASP A 1 89 ? -11.698 2.612 -18.729 1.00 45.94 89 ASP A C 1
ATOM 698 O O . ASP A 1 89 ? -12.098 3.186 -17.722 1.00 45.94 89 ASP A O 1
ATOM 702 N N . ILE A 1 90 ? -10.759 1.661 -18.668 1.00 49.84 90 ILE A N 1
ATOM 703 C CA . ILE A 1 90 ? -10.106 1.148 -17.444 1.00 49.84 90 ILE A CA 1
ATOM 704 C C . ILE A 1 90 ? -8.832 1.937 -17.094 1.00 49.84 90 ILE A C 1
ATOM 706 O O . ILE A 1 90 ? -8.347 1.933 -15.959 1.00 49.84 90 ILE A O 1
ATOM 710 N N . LEU A 1 91 ? -8.237 2.552 -18.111 1.00 48.88 91 LEU A N 1
ATOM 711 C CA . LEU A 1 91 ? -6.878 3.050 -18.088 1.00 48.88 91 LEU A CA 1
ATOM 712 C C . LEU A 1 91 ? -6.862 4.537 -17.753 1.00 48.88 91 LEU A C 1
ATOM 714 O O . LEU A 1 91 ? -7.202 5.405 -18.556 1.00 48.88 91 LEU A O 1
ATOM 718 N N . HIS A 1 92 ? -6.439 4.815 -16.530 1.00 52.94 92 HIS A N 1
ATOM 719 C CA . HIS A 1 92 ? -6.250 6.159 -16.017 1.00 52.94 92 HIS A CA 1
ATOM 720 C C . HIS A 1 92 ? -4.757 6.534 -16.110 1.00 52.94 92 HIS A C 1
ATOM 722 O O . HIS A 1 92 ? -3.874 5.708 -15.868 1.00 52.94 92 HIS A O 1
ATOM 728 N N . SER A 1 93 ? -4.466 7.776 -16.509 1.00 48.16 93 SER A N 1
ATOM 729 C CA . SER A 1 93 ? -3.119 8.370 -16.459 1.00 48.16 93 SER A CA 1
ATOM 730 C C . SER A 1 93 ? -2.584 8.373 -15.015 1.00 48.16 93 SER A C 1
ATOM 732 O O . SER A 1 93 ? -3.376 8.399 -14.070 1.00 48.16 93 SER A O 1
ATOM 734 N N . HIS A 1 94 ? -1.258 8.428 -14.820 1.00 51.25 94 HIS A N 1
ATOM 735 C CA . HIS A 1 94 ? -0.630 8.605 -13.495 1.00 51.25 94 HIS A CA 1
ATOM 736 C C . HIS A 1 94 ? -1.306 9.734 -12.682 1.00 51.25 94 HIS A C 1
ATOM 738 O O . HIS A 1 94 ? -1.479 9.631 -11.468 1.00 51.25 94 HIS A O 1
ATOM 744 N N . GLU A 1 95 ? -1.743 10.797 -13.367 1.00 48.12 95 GLU A N 1
ATOM 745 C CA . GLU A 1 95 ? -2.448 11.936 -12.771 1.00 48.12 95 GLU A CA 1
ATOM 746 C C . GLU A 1 95 ? -3.853 11.570 -12.270 1.00 48.12 95 GLU A C 1
ATOM 748 O O . GLU A 1 95 ? -4.264 12.027 -11.211 1.00 48.12 95 GLU A O 1
ATOM 753 N N . THR A 1 96 ? -4.593 10.699 -12.961 1.00 51.94 96 THR A N 1
ATOM 754 C CA . THR A 1 96 ? -5.952 10.295 -12.544 1.00 51.94 96 THR A CA 1
ATOM 755 C C . THR A 1 96 ? -5.937 9.306 -11.376 1.00 51.94 96 THR A C 1
ATOM 757 O O . THR A 1 96 ? -6.854 9.342 -10.561 1.00 51.94 96 THR A O 1
ATOM 760 N N . GLY A 1 97 ? -4.867 8.516 -11.213 1.00 50.75 97 GLY A N 1
ATOM 761 C CA . GLY A 1 97 ? -4.616 7.745 -9.987 1.00 50.75 97 GLY A CA 1
ATOM 762 C C . GLY A 1 97 ? -4.308 8.634 -8.773 1.00 50.75 97 GLY A C 1
ATOM 763 O O . GLY A 1 97 ? -4.840 8.404 -7.689 1.00 50.75 97 GLY A O 1
ATOM 764 N N . ALA A 1 98 ? -3.523 9.704 -8.957 1.00 44.66 98 ALA A N 1
ATOM 765 C CA . ALA A 1 98 ? -3.274 10.714 -7.919 1.00 44.66 98 ALA A CA 1
ATOM 766 C C . ALA A 1 98 ? -4.539 11.535 -7.583 1.00 44.66 98 ALA A C 1
ATOM 768 O O . ALA A 1 98 ? -4.810 11.845 -6.422 1.00 44.66 98 ALA A O 1
ATOM 769 N N . HIS A 1 99 ? -5.359 11.828 -8.596 1.00 43.09 99 HIS A N 1
ATOM 770 C CA . HIS A 1 99 ? -6.662 12.485 -8.471 1.00 43.09 99 HIS A CA 1
ATOM 771 C C . HIS A 1 99 ? -7.810 11.535 -8.112 1.00 43.09 99 HIS A C 1
ATOM 773 O O . HIS A 1 99 ? -8.958 11.976 -8.045 1.00 43.09 99 HIS A O 1
ATOM 779 N N . ALA A 1 100 ? -7.547 10.267 -7.786 1.00 48.72 100 ALA A N 1
ATOM 780 C CA . ALA A 1 100 ? -8.573 9.393 -7.223 1.00 48.72 100 ALA A CA 1
ATOM 781 C C . ALA A 1 100 ? -9.115 9.946 -5.886 1.00 48.72 100 ALA A C 1
ATOM 783 O O . ALA A 1 100 ? -10.282 9.752 -5.559 1.00 48.72 100 ALA A O 1
ATOM 784 N N . LYS A 1 101 ? -8.326 10.783 -5.190 1.00 45.22 101 LYS A N 1
ATOM 785 C CA . LYS A 1 101 ? -8.768 11.618 -4.056 1.00 45.22 101 LYS A CA 1
ATOM 786 C C . LYS A 1 101 ? -9.894 12.607 -4.416 1.00 45.22 101 LYS A C 1
ATOM 788 O O . LYS A 1 101 ? -10.677 12.994 -3.554 1.00 45.22 101 LYS A O 1
ATOM 793 N N . THR A 1 102 ? -9.995 13.025 -5.680 1.00 37.50 102 THR A N 1
ATOM 794 C CA . THR A 1 102 ? -11.042 13.919 -6.210 1.00 37.50 102 THR A CA 1
ATOM 795 C C . THR A 1 102 ? -12.291 13.152 -6.665 1.00 37.50 102 THR A C 1
ATOM 797 O O . THR A 1 102 ? -13.353 13.760 -6.828 1.00 37.50 102 THR A O 1
ATOM 800 N N . MET A 1 103 ? -12.218 11.823 -6.814 1.00 38.97 103 MET A N 1
ATOM 801 C CA . MET A 1 103 ? -13.382 10.988 -7.102 1.00 38.97 103 MET A CA 1
ATOM 802 C C . MET A 1 103 ? -14.207 10.839 -5.817 1.00 38.97 103 MET A C 1
ATOM 804 O O . MET A 1 103 ? -13.953 10.031 -4.935 1.00 38.97 103 MET A O 1
ATOM 808 N N . ARG A 1 104 ? -15.171 11.744 -5.690 1.00 33.91 104 ARG A N 1
ATOM 809 C CA . ARG A 1 104 ? -15.945 12.091 -4.496 1.00 33.91 104 ARG A CA 1
ATOM 810 C C . ARG A 1 104 ? -16.996 11.029 -4.127 1.00 33.91 104 ARG A C 1
ATOM 812 O O . ARG A 1 104 ? -18.169 11.359 -3.965 1.00 33.91 104 ARG A O 1
ATOM 819 N N . ARG A 1 105 ? -16.608 9.754 -4.033 1.00 33.06 105 ARG A N 1
ATOM 820 C CA . ARG A 1 105 ? -17.455 8.660 -3.530 1.00 33.06 105 ARG A CA 1
ATOM 821 C C . ARG A 1 105 ? -16.644 7.730 -2.621 1.00 33.06 105 ARG A C 1
ATOM 823 O O . ARG A 1 105 ? -15.477 7.496 -2.911 1.00 33.06 105 ARG A O 1
ATOM 830 N N . PRO A 1 106 ? -17.244 7.173 -1.553 1.00 41.84 106 PRO A N 1
ATOM 831 C CA . PRO A 1 106 ? -16.596 6.243 -0.625 1.00 41.84 106 PRO A CA 1
ATOM 832 C C . PRO A 1 106 ? -16.442 4.846 -1.252 1.00 41.84 106 PRO A C 1
ATOM 834 O O . PRO A 1 106 ? -16.751 3.836 -0.630 1.00 41.84 106 PRO A O 1
ATOM 837 N N . ILE A 1 107 ? -16.054 4.777 -2.524 1.00 45.91 107 ILE A N 1
ATOM 838 C CA . ILE A 1 107 ? -15.740 3.515 -3.179 1.00 45.91 107 ILE A CA 1
ATOM 839 C C . ILE A 1 107 ? -14.260 3.305 -2.918 1.00 45.91 107 ILE A C 1
ATOM 841 O O . ILE A 1 107 ? -13.411 3.993 -3.479 1.00 45.91 107 ILE A O 1
ATOM 845 N N . GLU A 1 108 ? -13.961 2.400 -1.998 1.00 62.59 108 GLU A N 1
ATOM 846 C CA . GLU A 1 108 ? -12.598 1.961 -1.767 1.00 62.59 108 GLU A CA 1
ATOM 847 C C . GLU A 1 108 ? -12.048 1.372 -3.086 1.00 62.59 108 GLU A C 1
ATOM 849 O O . GLU A 1 108 ? -12.653 0.489 -3.706 1.00 62.59 108 GLU A O 1
ATOM 854 N N . PHE A 1 109 ? -10.914 1.896 -3.548 1.00 71.94 109 PHE A N 1
ATOM 855 C CA . PHE A 1 109 ? -10.304 1.537 -4.826 1.00 71.94 109 PHE A CA 1
ATOM 856 C C . PHE A 1 109 ? -8.853 1.096 -4.616 1.00 71.94 109 PHE A C 1
ATOM 858 O O . PHE A 1 109 ? -8.151 1.589 -3.734 1.00 71.94 109 PHE A O 1
ATOM 865 N N . ALA A 1 110 ? -8.390 0.176 -5.452 1.00 81.12 110 ALA A N 1
ATOM 866 C CA . ALA A 1 110 ? -6.990 -0.197 -5.575 1.00 81.12 110 ALA A CA 1
ATOM 867 C C . ALA A 1 110 ? -6.465 0.283 -6.928 1.00 81.12 110 ALA A C 1
ATOM 869 O O . ALA A 1 110 ? -7.142 0.149 -7.945 1.00 81.12 110 ALA A O 1
ATOM 870 N N . PHE A 1 111 ? -5.253 0.832 -6.950 1.00 82.12 111 PHE A N 1
ATOM 871 C CA . PHE A 1 111 ? -4.645 1.355 -8.169 1.00 82.12 111 PHE A CA 1
ATOM 872 C C . PHE A 1 111 ? -3.259 0.753 -8.379 1.00 82.12 111 PHE A C 1
ATOM 874 O O . PHE A 1 111 ? -2.413 0.803 -7.486 1.00 82.12 111 PHE A O 1
ATOM 881 N N . HIS A 1 112 ? -3.032 0.176 -9.558 1.00 85.38 112 HIS A N 1
ATOM 882 C CA . HIS A 1 112 ? -1.728 -0.348 -9.957 1.00 85.38 112 HIS A CA 1
ATOM 883 C C . HIS A 1 112 ? -0.940 0.700 -10.747 1.00 85.38 112 HIS A C 1
ATOM 885 O O . HIS A 1 112 ? -1.379 1.127 -11.814 1.00 85.38 112 HIS A O 1
ATOM 891 N N . VAL A 1 113 ? 0.239 1.054 -10.234 1.00 83.31 113 VAL A N 1
ATOM 892 C CA . VAL A 1 113 ? 1.131 2.115 -10.731 1.00 83.31 113 VAL A CA 1
ATOM 893 C C . VAL A 1 113 ? 2.593 1.727 -10.500 1.00 83.31 113 VAL A C 1
ATOM 895 O O . VAL A 1 113 ? 2.898 0.927 -9.610 1.00 83.31 113 VAL A O 1
ATOM 898 N N . ASP A 1 114 ? 3.515 2.296 -11.281 1.00 84.62 114 ASP A N 1
ATOM 899 C CA . ASP A 1 114 ? 4.949 2.155 -11.011 1.00 84.62 114 ASP A CA 1
ATOM 900 C C . ASP A 1 114 ? 5.345 2.685 -9.616 1.00 84.62 114 ASP A C 1
ATOM 902 O O . ASP A 1 114 ? 5.050 3.822 -9.241 1.00 84.62 114 ASP A O 1
ATOM 906 N N . VAL A 1 115 ? 6.074 1.861 -8.857 1.00 85.62 115 VAL A N 1
ATOM 907 C CA . VAL A 1 115 ? 6.442 2.131 -7.457 1.00 85.62 115 VAL A CA 1
ATOM 908 C C . VAL A 1 115 ? 7.304 3.391 -7.310 1.00 85.62 115 VAL A C 1
ATOM 910 O O . VAL A 1 115 ? 7.162 4.118 -6.325 1.00 85.62 115 VAL A O 1
ATOM 913 N N . ALA A 1 116 ? 8.178 3.686 -8.281 1.00 83.56 116 ALA A N 1
ATOM 914 C CA . ALA A 1 116 ? 9.028 4.875 -8.234 1.00 83.56 116 ALA A CA 1
ATOM 915 C C . ALA A 1 116 ? 8.198 6.156 -8.274 1.00 83.56 116 ALA A C 1
ATOM 917 O O . ALA A 1 116 ? 8.466 7.101 -7.529 1.00 83.56 116 ALA A O 1
ATOM 918 N N . THR A 1 117 ? 7.190 6.165 -9.141 1.00 83.75 117 THR A N 1
ATOM 919 C CA . THR A 1 117 ? 6.281 7.295 -9.301 1.00 83.75 117 THR A CA 1
ATOM 920 C C . THR A 1 117 ? 5.290 7.359 -8.142 1.00 83.75 117 THR A C 1
ATOM 922 O O . THR A 1 117 ? 5.075 8.431 -7.578 1.00 83.75 117 THR A O 1
ATOM 925 N N . ALA A 1 118 ? 4.754 6.212 -7.718 1.00 85.81 118 ALA A N 1
ATOM 926 C CA . ALA A 1 118 ? 3.784 6.115 -6.633 1.00 85.81 118 ALA A CA 1
ATOM 927 C C . ALA A 1 118 ? 4.322 6.674 -5.313 1.00 85.81 118 ALA A C 1
ATOM 929 O O . ALA A 1 118 ? 3.671 7.514 -4.699 1.00 85.81 118 ALA A O 1
ATOM 930 N N . TYR A 1 119 ? 5.520 6.263 -4.882 1.00 90.12 119 TYR A N 1
ATOM 931 C CA . TYR A 1 119 ? 6.080 6.733 -3.610 1.00 90.12 119 TYR A CA 1
ATOM 932 C C . TYR A 1 119 ? 6.315 8.239 -3.590 1.00 90.12 119 TYR A C 1
ATOM 934 O O . TYR A 1 119 ? 6.112 8.863 -2.550 1.00 90.12 119 TYR A O 1
ATOM 942 N N . LYS A 1 120 ? 6.698 8.830 -4.726 1.00 87.94 120 LYS A N 1
ATOM 943 C CA . LYS A 1 120 ? 6.824 10.282 -4.843 1.00 87.94 120 LYS A CA 1
ATOM 944 C C . LYS A 1 120 ? 5.464 10.968 -4.701 1.00 87.94 120 LYS A C 1
ATOM 946 O O . LYS A 1 120 ? 5.319 11.842 -3.859 1.00 87.94 120 LYS A O 1
ATOM 951 N N . ILE A 1 121 ? 4.462 10.520 -5.459 1.00 84.62 121 ILE A N 1
ATOM 952 C CA . ILE A 1 121 ? 3.106 11.085 -5.405 1.00 84.62 121 ILE A CA 1
ATOM 953 C C . ILE A 1 121 ? 2.520 10.969 -3.995 1.00 84.62 121 ILE A C 1
ATOM 955 O O . ILE A 1 121 ? 1.987 11.945 -3.477 1.00 84.62 121 ILE A O 1
ATOM 959 N N . ILE A 1 122 ? 2.639 9.801 -3.358 1.00 84.62 122 ILE A N 1
ATOM 960 C CA . ILE A 1 122 ? 2.132 9.564 -2.001 1.00 84.62 122 ILE A CA 1
ATOM 961 C C . ILE A 1 122 ? 2.809 10.513 -1.010 1.00 84.62 122 ILE A C 1
ATOM 963 O O . ILE A 1 122 ? 2.122 11.153 -0.223 1.00 84.62 122 ILE A O 1
ATOM 967 N N . ALA A 1 123 ? 4.137 10.643 -1.067 1.00 86.62 123 ALA A N 1
ATOM 968 C CA . ALA A 1 123 ? 4.867 11.542 -0.177 1.00 86.62 123 ALA A CA 1
ATOM 969 C C . ALA A 1 123 ? 4.468 13.017 -0.362 1.00 86.62 123 ALA A C 1
ATOM 971 O O . ALA A 1 123 ? 4.403 13.748 0.622 1.00 86.62 123 ALA A O 1
ATOM 972 N N . ASP A 1 124 ? 4.180 13.435 -1.597 1.00 84.44 124 ASP A N 1
ATOM 973 C CA . ASP A 1 124 ? 3.868 14.829 -1.921 1.00 84.44 124 ASP A CA 1
ATOM 974 C C . ASP A 1 124 ? 2.381 15.190 -1.691 1.00 84.44 124 ASP A C 1
ATOM 976 O O . ASP A 1 124 ? 2.062 16.365 -1.510 1.00 84.44 124 ASP A O 1
ATOM 980 N N . THR A 1 125 ? 1.455 14.216 -1.710 1.00 79.50 125 THR A N 1
ATOM 981 C CA . THR A 1 125 ? -0.004 14.485 -1.741 1.00 79.50 125 THR A CA 1
ATOM 982 C C . THR A 1 125 ? -0.827 13.870 -0.601 1.00 79.50 125 THR A C 1
ATOM 984 O O . THR A 1 125 ? -1.966 14.305 -0.379 1.00 79.50 125 THR A O 1
ATOM 987 N N . PHE A 1 126 ? -0.299 12.874 0.121 1.00 80.62 126 PHE A N 1
ATOM 988 C CA . PHE A 1 126 ? -1.036 12.156 1.168 1.00 80.62 126 PHE A CA 1
ATOM 989 C C . PHE A 1 126 ? -0.670 12.690 2.552 1.00 80.62 126 PHE A C 1
ATOM 991 O O . PHE A 1 126 ? 0.484 12.996 2.845 1.00 80.62 126 PHE A O 1
ATOM 998 N N . ASN A 1 127 ? -1.662 12.734 3.437 1.00 84.56 127 ASN A N 1
ATOM 999 C CA . ASN A 1 127 ? -1.441 13.024 4.849 1.00 84.56 127 ASN A CA 1
ATOM 1000 C C . ASN A 1 127 ? -0.836 11.807 5.565 1.00 84.56 127 ASN A C 1
ATOM 1002 O O . ASN A 1 127 ? -1.035 10.665 5.156 1.00 84.56 127 ASN A O 1
ATOM 1006 N N . GLU A 1 128 ? -0.178 12.025 6.705 1.00 85.31 128 GLU A N 1
ATOM 1007 C CA . GLU A 1 128 ? 0.461 10.948 7.482 1.00 85.31 128 GLU A CA 1
ATOM 1008 C C . GLU A 1 128 ? -0.506 9.808 7.844 1.00 85.31 128 GLU A C 1
ATOM 1010 O O . GLU A 1 128 ? -0.148 8.635 7.751 1.00 85.31 128 GLU A O 1
ATOM 1015 N N . LYS A 1 129 ? -1.762 10.138 8.175 1.00 81.12 129 LYS A N 1
ATOM 1016 C CA . LYS A 1 129 ? -2.820 9.148 8.428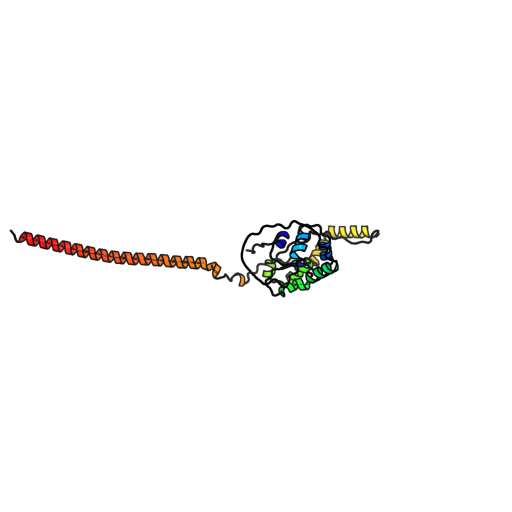 1.00 81.12 129 LYS A CA 1
ATOM 1017 C C . LYS A 1 129 ? -3.137 8.311 7.185 1.00 81.12 129 LYS A C 1
ATOM 1019 O O . LYS A 1 129 ? -3.186 7.090 7.272 1.00 81.12 129 LYS A O 1
ATOM 1024 N N . GLU A 1 130 ? -3.285 8.960 6.031 1.00 79.44 130 GLU A N 1
ATOM 1025 C CA . GLU A 1 130 ? -3.565 8.290 4.754 1.00 79.44 130 GLU A CA 1
ATOM 1026 C C . GLU A 1 130 ? -2.401 7.365 4.357 1.00 79.44 130 GLU A C 1
ATOM 1028 O O . GLU A 1 130 ? -2.624 6.250 3.894 1.00 79.44 130 GLU A O 1
ATOM 1033 N N . ILE A 1 131 ? -1.154 7.783 4.610 1.00 85.88 131 ILE A N 1
ATOM 1034 C CA . ILE A 1 131 ? 0.048 6.961 4.396 1.00 85.88 131 ILE A CA 1
ATOM 1035 C C . ILE A 1 131 ? 0.021 5.706 5.278 1.00 85.88 131 ILE A C 1
ATOM 1037 O O . ILE A 1 131 ? 0.379 4.618 4.824 1.00 85.88 131 ILE A O 1
ATOM 1041 N N . CYS A 1 132 ? -0.385 5.840 6.542 1.00 85.06 132 CYS A N 1
ATOM 1042 C CA . CYS A 1 132 ? -0.482 4.714 7.470 1.00 85.06 132 CYS A CA 1
ATOM 1043 C C . CYS A 1 132 ? -1.607 3.734 7.092 1.00 85.06 132 CYS A C 1
ATOM 1045 O O . CYS A 1 132 ? -1.417 2.516 7.205 1.00 85.06 132 CYS A O 1
ATOM 1047 N N . ASP A 1 133 ? -2.735 4.253 6.605 1.00 82.06 133 ASP A N 1
ATOM 1048 C CA . ASP A 1 133 ? -3.895 3.462 6.183 1.00 82.06 133 ASP A CA 1
ATOM 1049 C C . ASP A 1 133 ? -3.674 2.770 4.821 1.00 82.06 133 ASP A C 1
ATOM 1051 O O . ASP A 1 133 ? -4.284 1.735 4.542 1.00 82.06 133 ASP A O 1
ATOM 1055 N N . LEU A 1 134 ? -2.742 3.264 3.997 1.00 81.88 134 LEU A N 1
ATOM 1056 C CA . LEU A 1 134 ? -2.432 2.687 2.690 1.00 81.88 134 LEU A CA 1
ATOM 1057 C C . LEU A 1 134 ? -1.855 1.261 2.792 1.00 81.88 134 LEU A C 1
ATOM 1059 O O . LEU A 1 134 ? -1.002 0.934 3.630 1.00 81.88 134 LEU A O 1
ATOM 1063 N N . THR A 1 135 ? -2.301 0.402 1.876 1.00 85.88 135 THR A N 1
ATOM 1064 C CA . THR A 1 135 ? -1.796 -0.962 1.687 1.00 85.88 135 THR A CA 1
ATOM 1065 C C . THR A 1 135 ? -1.116 -1.078 0.328 1.00 85.88 135 THR A C 1
ATOM 1067 O O . THR A 1 135 ? -1.625 -0.605 -0.682 1.00 85.88 135 THR A O 1
ATOM 1070 N N . GLU A 1 136 ? 0.061 -1.698 0.304 1.00 87.06 136 GLU A N 1
ATOM 1071 C CA . GLU A 1 136 ? 0.804 -1.982 -0.924 1.00 87.06 136 GLU A CA 1
ATOM 1072 C C . GLU A 1 136 ? 0.733 -3.484 -1.197 1.00 87.06 136 GLU A C 1
ATOM 1074 O O . GLU A 1 136 ? 1.077 -4.287 -0.326 1.00 87.06 136 GLU A O 1
ATOM 1079 N N . ILE A 1 137 ? 0.296 -3.857 -2.400 1.00 89.56 137 ILE A N 1
ATOM 1080 C CA . ILE A 1 137 ? 0.196 -5.249 -2.846 1.00 89.56 137 ILE A CA 1
ATOM 1081 C C . ILE A 1 137 ? 1.012 -5.391 -4.126 1.00 89.56 137 ILE A C 1
ATOM 1083 O O . ILE A 1 137 ? 0.807 -4.668 -5.098 1.00 89.56 137 ILE A O 1
ATOM 1087 N N . GLN A 1 138 ? 1.943 -6.340 -4.132 1.00 89.12 138 GLN A N 1
ATOM 1088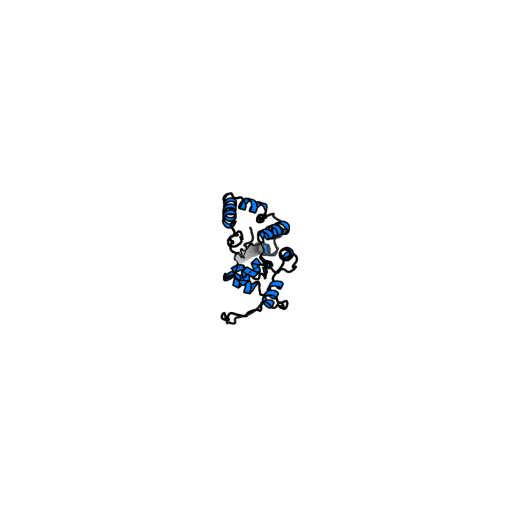 C CA . GLN A 1 138 ? 2.797 -6.589 -5.287 1.00 89.12 138 GLN A CA 1
A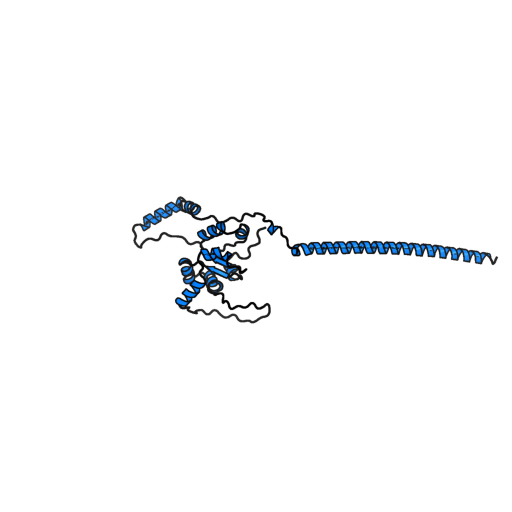TOM 1089 C C . GLN A 1 138 ? 2.015 -7.346 -6.371 1.00 89.12 138 GLN A C 1
ATOM 1091 O O . GLN A 1 138 ? 1.711 -8.525 -6.197 1.00 89.12 138 GLN A O 1
ATOM 1096 N N . LEU A 1 139 ? 1.723 -6.687 -7.499 1.00 84.12 139 LEU A N 1
ATOM 1097 C CA . LEU A 1 139 ? 1.072 -7.323 -8.652 1.00 84.12 139 LEU A CA 1
ATOM 1098 C C . LEU A 1 139 ? 2.062 -8.130 -9.503 1.00 84.12 139 LEU A C 1
ATOM 1100 O O . LEU A 1 139 ? 1.793 -9.269 -9.872 1.00 84.12 139 LEU A O 1
ATOM 1104 N N . PHE A 1 140 ? 3.224 -7.547 -9.812 1.00 82.12 140 PHE A N 1
ATOM 1105 C CA . PHE A 1 140 ? 4.244 -8.203 -10.634 1.00 82.12 140 PHE A CA 1
ATOM 1106 C C . PHE A 1 140 ? 5.386 -8.748 -9.785 1.00 82.12 140 PHE A C 1
ATOM 1108 O O . PHE A 1 140 ? 5.920 -8.005 -8.961 1.00 82.12 140 PHE A O 1
ATOM 1115 N N . PRO A 1 141 ? 5.856 -9.983 -10.012 1.00 78.69 141 PRO A N 1
ATOM 1116 C CA . PRO A 1 141 ? 7.105 -10.414 -9.411 1.00 78.69 141 PRO A CA 1
ATOM 1117 C C . PRO A 1 141 ? 8.265 -9.556 -9.950 1.00 78.69 141 PRO A C 1
ATOM 1119 O O . PRO A 1 141 ? 8.214 -9.111 -11.104 1.00 78.69 141 PRO A O 1
ATOM 1122 N N . PRO A 1 142 ? 9.324 -9.333 -9.154 1.00 78.12 142 PRO A N 1
ATOM 1123 C CA . PRO A 1 142 ? 10.449 -8.495 -9.549 1.00 78.12 142 PRO A CA 1
ATOM 1124 C C . PRO A 1 142 ? 11.092 -9.009 -10.844 1.00 78.12 142 PRO A C 1
ATOM 1126 O O . PRO A 1 142 ? 11.609 -10.126 -10.905 1.00 78.12 142 PRO A O 1
ATOM 1129 N N . GLN A 1 143 ? 11.055 -8.179 -11.887 1.00 76.00 143 GLN A N 1
ATOM 1130 C CA . GLN A 1 143 ? 11.643 -8.491 -13.187 1.00 76.00 143 GLN A CA 1
ATOM 1131 C C . GLN A 1 143 ? 13.109 -8.060 -13.235 1.00 76.00 143 GLN A C 1
ATOM 1133 O O . GLN A 1 143 ? 13.493 -7.010 -12.716 1.00 76.00 143 GLN A O 1
ATOM 1138 N N . LYS A 1 144 ? 13.944 -8.859 -13.903 1.00 79.31 144 LYS A N 1
ATOM 1139 C CA . LYS A 1 144 ? 15.339 -8.491 -14.158 1.00 79.31 144 LYS A CA 1
ATOM 1140 C C . LYS A 1 144 ? 15.388 -7.547 -15.354 1.00 79.31 144 LYS A C 1
ATOM 1142 O O . LYS A 1 144 ? 15.111 -7.957 -16.477 1.00 79.31 144 LYS A O 1
ATOM 1147 N N . MET A 1 145 ? 15.758 -6.294 -15.111 1.00 81.00 145 MET A N 1
ATOM 1148 C CA . MET A 1 145 ? 16.025 -5.340 -16.186 1.00 81.00 145 MET A CA 1
ATOM 1149 C C . MET A 1 145 ? 17.300 -5.738 -16.934 1.00 81.00 145 MET A C 1
ATOM 1151 O O . MET A 1 145 ? 18.286 -6.162 -16.328 1.00 81.00 145 MET A O 1
ATOM 1155 N N . VAL A 1 146 ? 17.276 -5.599 -18.257 1.00 84.69 146 VAL A N 1
ATOM 1156 C CA . VAL A 1 146 ? 18.398 -5.933 -19.140 1.00 84.69 146 VAL A CA 1
ATOM 1157 C C . VAL A 1 146 ? 18.662 -4.790 -20.109 1.00 84.69 146 VAL A C 1
ATOM 1159 O O . VAL A 1 146 ? 17.753 -4.049 -20.477 1.00 84.69 146 VAL A O 1
ATOM 1162 N N . ASN A 1 147 ? 19.909 -4.669 -20.559 1.00 87.81 147 ASN A N 1
ATOM 1163 C CA . ASN A 1 147 ? 20.246 -3.746 -21.635 1.00 87.81 147 ASN A CA 1
ATOM 1164 C C . ASN A 1 147 ? 19.833 -4.338 -22.983 1.00 87.81 147 ASN A C 1
ATOM 1166 O O . ASN A 1 147 ? 20.162 -5.485 -23.296 1.00 87.81 147 ASN A O 1
ATOM 1170 N N . ILE A 1 148 ? 19.165 -3.529 -23.800 1.00 90.00 148 ILE A N 1
ATOM 1171 C CA . ILE A 1 148 ? 18.751 -3.906 -25.150 1.00 90.00 148 ILE A CA 1
ATOM 1172 C C . ILE A 1 148 ? 19.867 -3.507 -26.121 1.00 90.00 148 ILE A C 1
ATOM 1174 O O . ILE A 1 148 ? 20.288 -2.354 -26.155 1.00 90.00 148 ILE A O 1
ATOM 1178 N N . VAL A 1 149 ? 20.362 -4.463 -26.909 1.00 92.25 149 VAL A N 1
ATOM 1179 C CA . VAL A 1 149 ? 21.380 -4.236 -27.949 1.00 92.25 149 VAL A CA 1
ATOM 1180 C C . VAL A 1 149 ? 20.974 -4.921 -29.250 1.00 92.25 149 VAL A C 1
ATOM 1182 O O . VAL A 1 149 ? 20.321 -5.966 -29.229 1.00 92.25 149 VAL A O 1
ATOM 1185 N N . GLN A 1 150 ? 21.388 -4.364 -30.392 1.00 94.19 150 GLN A N 1
ATOM 1186 C CA . GLN A 1 150 ? 21.119 -4.966 -31.699 1.00 94.19 150 GLN A CA 1
ATOM 1187 C C . GLN A 1 150 ? 21.727 -6.373 -31.795 1.00 94.19 150 GLN A C 1
ATOM 1189 O O . GLN A 1 150 ? 22.849 -6.629 -31.338 1.00 94.19 150 GLN A O 1
ATOM 1194 N N . LYS A 1 151 ? 20.992 -7.296 -32.425 1.00 93.00 151 LYS A N 1
ATOM 1195 C CA . LYS A 1 151 ? 21.463 -8.660 -32.685 1.00 93.00 151 LYS A CA 1
ATOM 1196 C C . LYS A 1 151 ? 22.774 -8.615 -33.480 1.00 93.00 151 LYS A C 1
ATOM 1198 O O . LYS A 1 151 ? 22.837 -7.997 -34.534 1.00 93.00 151 LYS A O 1
ATOM 1203 N N . GLY A 1 152 ? 23.814 -9.265 -32.956 1.00 93.44 152 GLY A N 1
ATOM 1204 C CA . GLY A 1 152 ? 25.148 -9.285 -33.570 1.00 93.44 152 GLY A CA 1
ATOM 1205 C C . GLY A 1 152 ? 26.015 -8.050 -33.298 1.00 93.44 152 GLY A C 1
ATOM 1206 O O . GLY A 1 152 ? 27.127 -7.987 -33.809 1.00 93.44 152 GLY A O 1
ATOM 1207 N N . SER A 1 153 ? 25.560 -7.090 -32.482 1.00 95.75 153 SER A N 1
ATOM 1208 C CA . SER A 1 153 ? 26.348 -5.890 -32.184 1.00 95.75 153 SER A CA 1
ATOM 1209 C C . SER A 1 153 ? 27.682 -6.230 -31.496 1.00 95.75 153 SER A C 1
ATOM 1211 O O . SER A 1 153 ? 27.680 -6.959 -30.491 1.00 95.75 153 SER A O 1
ATOM 1213 N N . PRO A 1 154 ? 28.814 -5.650 -31.948 1.00 95.00 154 PRO A N 1
ATOM 1214 C CA . PRO A 1 154 ? 30.107 -5.820 -31.284 1.00 95.00 154 PRO A CA 1
ATOM 1215 C C . PRO A 1 154 ? 30.110 -5.243 -29.858 1.00 95.00 154 PRO A C 1
ATOM 1217 O O . PRO A 1 154 ? 30.898 -5.673 -29.015 1.00 95.00 154 PRO A O 1
ATOM 1220 N N . LEU A 1 155 ? 29.182 -4.331 -29.543 1.00 93.94 155 LEU A N 1
ATOM 1221 C CA . LEU A 1 155 ? 29.078 -3.689 -28.231 1.00 93.94 155 LEU A CA 1
ATOM 1222 C C . LEU A 1 155 ? 28.484 -4.595 -27.148 1.00 93.94 155 LEU A C 1
ATOM 1224 O O . LEU A 1 155 ? 28.621 -4.286 -25.966 1.00 93.94 155 LEU A O 1
ATOM 1228 N N . ARG A 1 156 ? 27.866 -5.733 -27.506 1.00 93.94 156 ARG A N 1
ATOM 1229 C CA . ARG A 1 156 ? 27.172 -6.607 -26.542 1.00 93.94 156 ARG A CA 1
ATOM 1230 C C . ARG A 1 156 ? 28.055 -6.978 -25.351 1.00 93.94 156 ARG A C 1
ATOM 1232 O O . ARG A 1 156 ? 27.611 -6.882 -24.210 1.00 93.94 156 ARG A O 1
ATOM 1239 N N . LYS A 1 157 ? 29.302 -7.390 -25.604 1.00 93.69 157 LYS A N 1
ATOM 1240 C CA . LYS A 1 157 ? 30.237 -7.808 -24.545 1.00 93.69 157 LYS A CA 1
ATOM 1241 C C . LYS A 1 157 ? 30.672 -6.630 -23.675 1.00 93.69 157 LYS A C 1
ATOM 1243 O O . LYS A 1 157 ? 30.662 -6.755 -22.456 1.00 93.69 157 LYS A O 1
ATOM 1248 N N . ILE A 1 158 ? 30.998 -5.500 -24.303 1.00 94.94 158 ILE A N 1
ATOM 1249 C CA . ILE A 1 158 ? 31.464 -4.290 -23.613 1.00 94.94 158 ILE A CA 1
ATOM 1250 C C . ILE A 1 158 ? 30.366 -3.756 -22.690 1.00 94.94 158 ILE A C 1
ATOM 1252 O O . ILE A 1 158 ? 30.614 -3.551 -21.506 1.00 94.94 158 ILE A O 1
ATOM 1256 N N . ILE A 1 159 ? 29.137 -3.622 -23.197 1.00 94.31 159 ILE A N 1
ATOM 1257 C CA . ILE A 1 159 ? 27.984 -3.156 -22.414 1.00 94.31 159 ILE A CA 1
ATOM 1258 C C . ILE A 1 159 ? 27.660 -4.137 -21.280 1.00 94.31 159 ILE A C 1
ATOM 1260 O O . ILE A 1 159 ? 27.398 -3.712 -20.159 1.00 94.31 159 ILE A O 1
ATOM 1264 N N . THR A 1 160 ? 27.716 -5.449 -21.538 1.00 92.31 160 THR A N 1
ATOM 1265 C CA . THR A 1 160 ? 27.445 -6.466 -20.506 1.00 92.31 160 THR A CA 1
ATOM 1266 C C . THR A 1 160 ? 28.473 -6.412 -19.376 1.00 92.31 160 THR A C 1
ATOM 1268 O O . THR A 1 160 ? 28.098 -6.405 -18.207 1.00 92.31 160 THR A O 1
ATOM 1271 N N . TYR A 1 161 ? 29.766 -6.354 -19.711 1.00 94.44 161 TYR A N 1
ATOM 1272 C CA . TYR A 1 161 ? 30.836 -6.262 -18.717 1.00 94.44 161 TYR A CA 1
ATOM 1273 C C . TYR A 1 161 ? 30.774 -4.941 -17.942 1.00 94.44 161 TYR A C 1
ATOM 1275 O O . TYR A 1 161 ? 30.877 -4.940 -16.717 1.00 94.44 161 TYR A O 1
ATOM 1283 N N . GLY A 1 162 ? 30.539 -3.829 -18.645 1.00 94.88 162 GLY A N 1
ATOM 1284 C CA . GLY A 1 162 ? 30.359 -2.513 -18.038 1.00 94.88 162 GLY A CA 1
ATOM 1285 C C . GLY A 1 162 ? 29.209 -2.497 -17.034 1.00 94.88 162 GLY A C 1
ATOM 1286 O O . GLY A 1 162 ? 29.418 -2.106 -15.890 1.00 94.88 162 GLY A O 1
ATOM 1287 N N . LEU A 1 163 ? 28.025 -2.995 -17.415 1.00 92.81 163 LEU A N 1
ATOM 1288 C CA . LEU A 1 163 ? 26.878 -3.054 -16.505 1.00 92.81 163 LEU A CA 1
ATOM 1289 C C . LEU A 1 163 ? 27.173 -3.939 -15.292 1.00 92.81 163 LEU A C 1
ATOM 1291 O O . LEU A 1 163 ? 26.892 -3.539 -14.168 1.00 92.81 163 LEU A O 1
ATOM 1295 N N . ARG A 1 164 ? 27.781 -5.113 -15.506 1.00 93.50 164 ARG A N 1
ATOM 1296 C CA . ARG A 1 164 ? 28.141 -6.015 -14.408 1.00 93.50 164 ARG A CA 1
ATOM 1297 C C . ARG A 1 164 ? 29.071 -5.332 -13.408 1.00 93.50 164 ARG A C 1
ATOM 1299 O O . ARG A 1 164 ? 28.807 -5.401 -12.214 1.00 93.50 164 ARG A O 1
ATOM 1306 N N . ARG A 1 165 ? 30.083 -4.605 -13.888 1.00 95.75 165 ARG A N 1
ATOM 1307 C CA . ARG A 1 165 ? 30.979 -3.817 -13.034 1.00 95.75 165 ARG A CA 1
ATOM 1308 C C . ARG A 1 165 ? 30.220 -2.737 -12.257 1.00 95.75 165 ARG A C 1
ATOM 1310 O O . ARG A 1 165 ? 30.427 -2.623 -11.060 1.00 95.75 165 ARG A O 1
ATOM 1317 N N . VAL A 1 166 ? 29.327 -1.984 -12.905 1.00 95.19 166 VAL A N 1
ATOM 1318 C CA . VAL A 1 166 ? 28.497 -0.944 -12.253 1.00 95.19 166 VAL A CA 1
ATOM 1319 C C . VAL A 1 166 ? 27.599 -1.544 -11.159 1.00 95.19 166 VAL A C 1
ATOM 1321 O O . VAL A 1 166 ? 27.386 -0.915 -10.120 1.00 95.19 166 VAL A O 1
ATOM 1324 N N . THR A 1 167 ? 27.090 -2.763 -11.357 1.00 92.81 167 THR A N 1
ATOM 1325 C CA . THR A 1 167 ? 26.340 -3.501 -10.331 1.00 92.81 167 THR A CA 1
ATOM 1326 C C . THR A 1 167 ? 27.243 -3.995 -9.200 1.00 92.81 167 THR A C 1
ATOM 1328 O O . THR A 1 167 ? 26.924 -3.763 -8.040 1.00 92.81 167 THR A O 1
ATOM 1331 N N . GLU A 1 168 ? 28.377 -4.629 -9.510 1.00 95.88 168 GLU A N 1
ATOM 1332 C CA . GLU A 1 168 ? 29.310 -5.187 -8.516 1.00 95.88 168 GLU A CA 1
ATOM 1333 C C . GLU A 1 168 ? 29.931 -4.106 -7.620 1.00 95.88 168 GLU A C 1
ATOM 1335 O O . GLU A 1 168 ? 30.143 -4.336 -6.434 1.00 95.88 168 GLU A O 1
ATOM 1340 N N . THR A 1 169 ? 30.168 -2.903 -8.150 1.00 97.12 169 THR A N 1
ATOM 1341 C CA . THR A 1 169 ? 30.65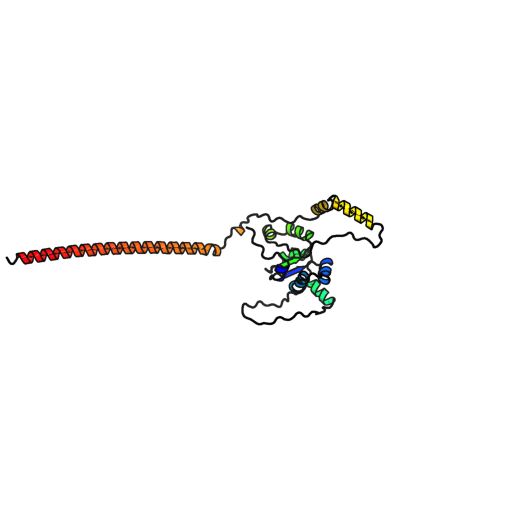8 -1.765 -7.357 1.00 97.12 169 THR A CA 1
ATOM 1342 C C . THR A 1 169 ? 29.559 -1.057 -6.559 1.00 97.12 169 THR A C 1
ATOM 1344 O O . THR A 1 169 ? 29.846 -0.070 -5.888 1.00 97.12 169 THR A O 1
ATOM 1347 N N . GLY A 1 170 ? 28.295 -1.482 -6.667 1.00 96.06 170 GLY A N 1
ATOM 1348 C CA . GLY A 1 170 ? 27.159 -0.849 -5.986 1.00 96.06 170 GLY A CA 1
ATOM 1349 C C . GLY A 1 170 ? 26.727 0.503 -6.570 1.00 96.06 170 GLY A C 1
ATOM 1350 O O . GLY A 1 170 ? 25.913 1.202 -5.967 1.00 96.06 170 GLY A O 1
ATOM 1351 N N . LEU A 1 171 ? 27.222 0.888 -7.754 1.00 96.12 171 LEU A N 1
ATOM 1352 C CA . LEU A 1 171 ? 26.866 2.169 -8.375 1.00 96.12 171 LEU A CA 1
ATOM 1353 C C . LEU A 1 171 ? 25.392 2.180 -8.815 1.00 96.12 171 LEU A C 1
ATOM 1355 O O . LEU A 1 171 ? 24.728 3.209 -8.701 1.00 96.12 171 LEU A O 1
ATOM 1359 N N . MET A 1 172 ? 24.853 1.022 -9.224 1.00 92.44 172 MET A N 1
ATOM 1360 C CA . MET A 1 172 ? 23.411 0.868 -9.467 1.00 92.44 172 MET A CA 1
ATOM 1361 C C . MET A 1 172 ? 22.575 1.145 -8.210 1.00 92.44 172 MET A C 1
ATOM 1363 O O . MET A 1 172 ? 21.541 1.803 -8.303 1.00 92.44 172 MET A O 1
ATOM 1367 N N . ASP A 1 173 ? 23.012 0.673 -7.041 1.00 92.94 173 ASP A N 1
ATOM 1368 C CA . ASP A 1 173 ? 22.279 0.866 -5.784 1.00 92.94 173 ASP A CA 1
ATOM 1369 C C . ASP A 1 173 ? 22.351 2.314 -5.302 1.00 92.94 173 ASP A C 1
ATOM 1371 O O . ASP A 1 173 ? 21.360 2.855 -4.808 1.00 92.94 173 ASP A O 1
ATOM 1375 N N . TYR A 1 174 ? 23.502 2.964 -5.483 1.00 95.19 174 TYR A N 1
ATOM 1376 C CA . TYR A 1 174 ? 23.647 4.393 -5.231 1.00 95.19 174 TYR A CA 1
ATOM 1377 C C . TYR A 1 174 ? 22.703 5.209 -6.119 1.00 95.19 174 TYR A C 1
ATOM 1379 O O . TYR A 1 174 ? 21.893 5.979 -5.605 1.00 95.19 174 TYR A O 1
ATOM 1387 N N . GLN A 1 175 ? 22.740 4.980 -7.437 1.00 94.00 175 GLN A N 1
ATOM 1388 C CA . GLN A 1 175 ? 21.856 5.660 -8.382 1.00 94.00 175 GLN A CA 1
ATOM 1389 C C . GLN A 1 175 ? 20.385 5.420 -8.020 1.00 94.00 175 GLN A C 1
ATOM 1391 O O . GLN A 1 175 ? 19.586 6.352 -8.021 1.00 94.00 175 GLN A O 1
ATOM 1396 N N . ARG A 1 176 ? 20.023 4.195 -7.618 1.00 90.12 176 ARG A N 1
ATOM 1397 C CA . ARG A 1 176 ? 18.658 3.897 -7.181 1.00 90.12 176 ARG A CA 1
ATOM 1398 C C . ARG A 1 176 ? 18.226 4.779 -6.006 1.00 90.12 176 ARG A C 1
ATOM 1400 O O . ARG A 1 176 ? 17.123 5.302 -6.039 1.00 90.12 176 ARG A O 1
ATOM 1407 N N . LYS A 1 177 ? 19.085 4.978 -5.003 1.00 91.12 177 LYS A N 1
ATOM 1408 C CA . LYS A 1 177 ? 18.789 5.835 -3.837 1.00 91.12 177 LYS A CA 1
ATOM 1409 C C . LYS A 1 177 ? 18.697 7.323 -4.178 1.00 91.12 177 LYS A C 1
ATOM 1411 O O . LYS A 1 177 ? 17.988 8.042 -3.488 1.00 91.12 177 LYS A O 1
ATOM 1416 N N . VAL A 1 178 ? 19.434 7.780 -5.190 1.00 92.69 178 VAL A N 1
ATOM 1417 C CA . VAL A 1 178 ? 19.428 9.189 -5.616 1.00 92.69 178 VAL A CA 1
ATOM 1418 C C . VAL A 1 178 ? 18.167 9.528 -6.409 1.00 92.69 178 VAL A C 1
ATOM 1420 O O . VAL A 1 178 ? 17.595 10.593 -6.206 1.00 92.69 178 VAL A O 1
ATOM 1423 N N . TRP A 1 179 ? 17.734 8.639 -7.307 1.00 89.62 179 TRP A N 1
ATOM 1424 C CA . TRP A 1 179 ? 16.653 8.939 -8.255 1.00 89.62 179 TRP A CA 1
ATOM 1425 C C . TRP A 1 179 ? 15.283 8.408 -7.843 1.00 89.62 179 TRP A C 1
ATOM 1427 O O . TRP A 1 179 ? 14.277 8.963 -8.277 1.00 89.62 179 TRP A O 1
ATOM 1437 N N . HIS A 1 180 ? 15.216 7.359 -7.022 1.00 89.69 180 HIS A N 1
ATOM 1438 C CA . HIS A 1 180 ? 13.942 6.861 -6.511 1.00 89.69 180 HIS A CA 1
ATOM 1439 C C . HIS A 1 180 ? 13.637 7.446 -5.139 1.00 89.69 180 HIS A C 1
ATOM 1441 O O . HIS A 1 180 ? 14.461 7.374 -4.225 1.00 89.69 180 HIS A O 1
ATOM 1447 N N . SER A 1 181 ? 12.410 7.940 -4.979 1.00 90.31 181 SER A N 1
ATOM 1448 C CA . SER A 1 181 ? 11.898 8.313 -3.666 1.00 90.31 181 SER A CA 1
ATOM 1449 C C . SER A 1 181 ? 11.874 7.087 -2.747 1.00 90.31 181 SER A C 1
ATOM 1451 O O . SER A 1 181 ? 11.429 6.010 -3.165 1.00 90.31 181 SER A O 1
ATOM 1453 N N . PRO A 1 182 ? 12.351 7.213 -1.496 1.00 89.38 182 PRO A N 1
ATOM 1454 C CA . PRO A 1 182 ? 12.241 6.132 -0.534 1.00 89.38 182 PRO A CA 1
ATOM 1455 C C . PRO A 1 182 ? 10.768 5.876 -0.218 1.00 89.38 182 PRO A C 1
ATOM 1457 O O . PRO A 1 182 ? 9.940 6.785 -0.252 1.00 89.38 182 PRO A O 1
ATOM 1460 N N . LYS A 1 183 ? 10.457 4.634 0.155 1.00 90.06 183 LYS A N 1
ATOM 1461 C CA . LYS A 1 183 ? 9.129 4.283 0.652 1.00 90.06 183 LYS A CA 1
ATOM 1462 C C . LYS A 1 183 ? 8.747 5.207 1.822 1.00 90.06 183 LYS A C 1
ATOM 1464 O O . LYS A 1 183 ? 9.520 5.270 2.790 1.00 90.06 183 LYS A O 1
ATOM 1469 N N . PRO A 1 184 ? 7.587 5.888 1.771 1.00 89.31 184 PRO A N 1
ATOM 1470 C CA . PRO A 1 184 ? 7.153 6.755 2.855 1.00 89.31 184 PRO A CA 1
ATOM 1471 C C . PRO A 1 184 ? 6.947 5.925 4.125 1.00 89.31 184 PRO A C 1
ATOM 1473 O O . PRO A 1 184 ? 6.320 4.863 4.113 1.00 89.31 184 PRO A O 1
ATOM 1476 N N . ARG A 1 185 ? 7.534 6.385 5.232 1.00 88.12 185 ARG A N 1
ATOM 1477 C CA . ARG A 1 185 ? 7.385 5.734 6.536 1.00 88.12 185 ARG A CA 1
ATOM 1478 C C . ARG A 1 185 ? 6.149 6.301 7.218 1.00 88.12 185 ARG A C 1
ATOM 1480 O O . ARG A 1 185 ? 6.025 7.513 7.336 1.00 88.12 185 ARG A O 1
ATOM 1487 N N . CYS A 1 186 ? 5.283 5.425 7.715 1.00 86.19 186 CYS A N 1
ATOM 1488 C CA . CYS A 1 186 ? 4.213 5.824 8.623 1.00 86.19 186 CYS A CA 1
ATOM 1489 C C . CYS A 1 186 ? 4.844 6.324 9.934 1.00 86.19 186 CYS A C 1
ATOM 1491 O O . CYS A 1 186 ? 5.368 5.533 10.724 1.00 86.19 186 CYS A O 1
ATOM 1493 N N . VAL A 1 187 ? 4.829 7.641 10.142 1.00 83.81 187 VAL A N 1
ATOM 1494 C CA . VAL A 1 187 ? 5.154 8.275 11.422 1.00 83.81 187 VAL A CA 1
ATOM 1495 C C . VAL A 1 187 ? 3.840 8.508 12.160 1.00 83.81 187 VAL A C 1
ATOM 1497 O O . VAL A 1 187 ? 2.918 9.120 11.634 1.00 83.81 187 VAL A O 1
ATOM 1500 N N . LYS A 1 188 ? 3.701 7.941 13.361 1.00 69.38 188 LYS A N 1
ATOM 1501 C CA . LYS A 1 188 ? 2.465 8.055 14.145 1.00 69.38 188 LYS A CA 1
ATOM 1502 C C . LYS A 1 188 ? 2.458 9.389 14.877 1.00 69.38 188 LYS A C 1
ATOM 1504 O O . LYS A 1 188 ? 2.841 9.442 16.043 1.00 69.38 188 LYS A O 1
ATOM 1509 N N . GLN A 1 189 ? 2.051 10.455 14.201 1.00 67.88 189 GLN A N 1
ATOM 1510 C CA . GLN A 1 189 ? 1.682 11.678 14.901 1.00 67.88 189 GLN A CA 1
ATOM 1511 C C . GLN A 1 189 ? 0.252 11.526 15.423 1.00 67.88 189 GLN A C 1
ATOM 1513 O O . GLN A 1 189 ? -0.666 11.174 14.682 1.00 67.88 189 GLN A O 1
ATOM 1518 N N . ILE A 1 190 ? 0.076 11.708 16.732 1.00 60.25 190 ILE A N 1
ATOM 1519 C CA . ILE A 1 190 ? -1.228 11.588 17.387 1.00 60.25 190 ILE A CA 1
ATOM 1520 C C . ILE A 1 190 ? -2.021 12.846 17.034 1.00 60.25 190 ILE A C 1
ATOM 1522 O O . ILE A 1 190 ? -1.796 13.906 17.614 1.00 60.25 190 ILE A O 1
ATOM 1526 N N . HIS A 1 191 ? -2.921 12.738 16.059 1.00 62.88 191 HIS A N 1
ATOM 1527 C CA . HIS A 1 191 ? -3.844 13.818 15.724 1.00 62.88 191 HIS A CA 1
ATOM 1528 C C . HIS A 1 191 ? -5.034 13.810 16.693 1.00 62.88 191 HIS A C 1
ATOM 1530 O O . HIS A 1 191 ? -5.464 12.753 17.160 1.00 62.88 191 HIS A O 1
ATOM 1536 N N . THR A 1 192 ? -5.603 14.982 16.972 1.00 60.66 192 THR A N 1
ATOM 1537 C CA . THR A 1 192 ? -6.712 15.165 17.928 1.00 60.66 192 THR A CA 1
ATOM 1538 C C . THR A 1 192 ? -7.973 14.368 17.583 1.00 60.66 192 THR A C 1
ATOM 1540 O O . THR A 1 192 ? -8.796 14.113 18.457 1.00 60.66 192 THR A O 1
ATOM 1543 N N . ASP A 1 193 ? -8.115 13.933 16.331 1.00 62.03 193 ASP A N 1
ATOM 1544 C CA . ASP A 1 193 ? -9.269 13.165 15.855 1.00 62.03 193 ASP A CA 1
ATOM 1545 C C . ASP A 1 193 ? -9.237 11.688 16.281 1.00 62.03 193 ASP A C 1
ATOM 1547 O O . ASP A 1 193 ? -10.290 11.069 16.378 1.00 62.03 193 ASP A O 1
ATOM 1551 N N . ASP A 1 194 ? -8.058 11.120 16.574 1.00 60.22 194 ASP A N 1
ATOM 1552 C CA . ASP A 1 194 ? -7.926 9.735 17.077 1.00 60.22 194 ASP A CA 1
ATOM 1553 C C . ASP A 1 194 ? -8.300 9.632 18.571 1.00 60.22 194 ASP A C 1
ATOM 1555 O O . ASP A 1 194 ? -8.599 8.559 19.088 1.00 60.22 194 ASP A O 1
ATOM 1559 N N . LEU A 1 195 ? -8.335 10.778 19.263 1.00 61.34 195 LEU A N 1
ATOM 1560 C CA . LEU A 1 195 ? -8.802 10.921 20.645 1.00 61.34 195 LEU A CA 1
ATOM 1561 C C . LEU A 1 195 ? -10.325 11.106 20.736 1.00 61.34 195 LEU A C 1
ATOM 1563 O O . LEU A 1 195 ? -10.883 11.099 21.835 1.00 61.34 195 LEU A O 1
ATOM 1567 N N . ARG A 1 196 ? -11.017 11.279 19.602 1.00 63.41 196 ARG A N 1
ATOM 1568 C CA . ARG A 1 196 ? -12.472 11.427 19.568 1.00 63.41 196 ARG A CA 1
ATOM 1569 C C . ARG A 1 196 ? -13.120 10.044 19.652 1.00 63.41 196 ARG A C 1
ATOM 1571 O O . ARG A 1 196 ? -13.418 9.414 18.644 1.00 63.41 196 ARG A O 1
ATOM 1578 N N . VAL A 1 197 ? -13.310 9.563 20.876 1.00 72.94 197 VAL A N 1
ATOM 1579 C CA . VAL A 1 197 ? -13.973 8.282 21.147 1.00 72.94 197 VAL A CA 1
ATOM 1580 C C . VAL A 1 197 ? -15.489 8.458 21.054 1.00 72.94 197 VAL A C 1
ATOM 1582 O O . VAL A 1 197 ? -16.061 9.316 21.726 1.00 72.94 197 VAL A O 1
ATOM 1585 N N . ASP A 1 198 ? -16.144 7.639 20.228 1.00 73.88 198 ASP A N 1
ATOM 1586 C CA . ASP A 1 198 ? -17.599 7.664 20.071 1.00 73.88 198 ASP A CA 1
ATOM 1587 C C . ASP A 1 198 ? -18.329 7.247 21.354 1.00 73.88 198 ASP A C 1
ATOM 1589 O O . ASP A 1 198 ? -17.944 6.278 22.018 1.00 73.88 198 ASP A O 1
ATOM 1593 N N . LEU A 1 199 ? -19.445 7.934 21.635 1.00 79.81 199 LEU A N 1
ATOM 1594 C CA . LEU A 1 199 ? -20.360 7.684 22.762 1.00 79.81 199 LEU A CA 1
ATOM 1595 C C . LEU A 1 199 ? -20.788 6.219 22.868 1.00 79.81 199 LEU A C 1
ATOM 1597 O O . LEU A 1 199 ? -20.910 5.661 23.956 1.00 79.81 199 LEU A O 1
ATOM 1601 N N . GLN A 1 200 ? -20.928 5.568 21.720 1.00 80.69 200 GLN A N 1
ATOM 1602 C CA . GLN A 1 200 ? -21.315 4.171 21.621 1.00 80.69 200 GLN A CA 1
ATOM 1603 C C . GLN A 1 200 ? -20.283 3.210 22.231 1.00 80.69 200 GLN A C 1
ATOM 1605 O O . GLN A 1 200 ? -20.659 2.158 22.742 1.00 80.69 200 GLN A O 1
ATOM 1610 N N . THR A 1 201 ? -19.000 3.581 22.246 1.00 79.00 201 THR A N 1
ATOM 1611 C CA . THR A 1 201 ? -17.924 2.729 22.778 1.00 79.00 201 THR A CA 1
ATOM 1612 C C . THR A 1 201 ? -17.928 2.690 24.308 1.00 79.00 201 THR A C 1
ATOM 1614 O O . THR A 1 201 ? -17.591 1.665 24.894 1.00 79.00 201 THR A O 1
ATOM 1617 N N . PHE A 1 202 ? -18.339 3.779 24.970 1.00 86.88 202 PHE A N 1
ATOM 1618 C CA . PHE A 1 202 ? -18.391 3.865 26.437 1.00 86.88 202 PHE A CA 1
ATOM 1619 C C . PHE A 1 202 ? -19.801 3.736 27.025 1.00 86.88 202 PHE A C 1
ATOM 1621 O O . PHE A 1 202 ? -19.958 3.698 28.246 1.00 86.88 202 PHE A O 1
ATOM 1628 N N . ALA A 1 203 ? -20.821 3.604 26.175 1.00 89.19 203 ALA A N 1
ATOM 1629 C CA . ALA A 1 203 ? -22.196 3.356 26.594 1.00 89.19 203 ALA A CA 1
ATOM 1630 C C . ALA A 1 203 ? -22.314 2.122 27.508 1.00 89.19 203 ALA A C 1
ATOM 1632 O O . ALA A 1 203 ? -23.040 2.163 28.495 1.00 89.19 203 ALA A O 1
ATOM 1633 N N . SER A 1 204 ? -21.551 1.054 27.246 1.00 90.94 204 SER A N 1
ATOM 1634 C CA . SER A 1 204 ? -21.535 -0.149 28.092 1.00 90.94 204 SER A CA 1
ATOM 1635 C C . SER A 1 204 ? -21.050 0.137 29.518 1.00 90.94 204 SER A C 1
ATOM 1637 O O . SER A 1 204 ? -21.658 -0.335 30.476 1.00 90.94 204 SER A O 1
ATOM 1639 N N . ALA A 1 205 ? -20.010 0.960 29.677 1.00 93.19 205 ALA A N 1
ATOM 1640 C CA . ALA A 1 205 ? -19.508 1.372 30.986 1.00 93.19 205 ALA A CA 1
ATOM 1641 C C . ALA A 1 205 ? -20.526 2.249 31.737 1.00 93.19 205 ALA A C 1
ATOM 1643 O O . ALA A 1 205 ? -20.725 2.070 32.938 1.00 93.19 205 ALA A O 1
ATOM 1644 N N . LEU A 1 206 ? -21.220 3.147 31.027 1.00 92.44 206 LEU A N 1
ATOM 1645 C CA . LEU A 1 206 ? -22.294 3.958 31.611 1.00 92.44 206 LEU A CA 1
ATOM 1646 C C . LEU A 1 206 ? -23.487 3.109 32.065 1.00 92.44 206 LEU A C 1
ATOM 1648 O O . LEU A 1 206 ? -24.039 3.368 33.130 1.00 92.44 206 LEU A O 1
ATOM 1652 N N . LEU A 1 207 ? -23.863 2.074 31.308 1.00 93.00 207 LEU A N 1
ATOM 1653 C CA . LEU A 1 207 ? -24.939 1.159 31.699 1.00 93.00 207 LEU A CA 1
ATOM 1654 C C . LEU A 1 207 ? -24.598 0.379 32.974 1.00 93.00 207 LEU A C 1
ATOM 1656 O O . LEU A 1 207 ? -25.442 0.268 33.861 1.00 93.00 207 LEU A O 1
ATOM 1660 N N . VAL A 1 208 ? -23.359 -0.108 33.103 1.00 95.62 208 VAL A N 1
ATOM 1661 C CA . VAL A 1 208 ? -22.887 -0.773 34.331 1.00 95.62 208 VAL A CA 1
ATOM 1662 C C . VAL A 1 208 ? -22.923 0.187 35.523 1.00 95.62 208 VAL A C 1
ATOM 1664 O O . VAL A 1 208 ? -23.336 -0.204 36.613 1.00 95.62 208 VAL A O 1
ATOM 1667 N N . LEU A 1 209 ? -22.549 1.452 35.319 1.00 95.50 209 LEU A N 1
ATOM 1668 C CA . LEU A 1 209 ? -22.576 2.474 36.366 1.00 95.50 209 LEU A CA 1
ATOM 1669 C C . LEU A 1 209 ? -24.007 2.797 36.822 1.00 95.50 209 LEU A C 1
ATOM 1671 O O . LEU A 1 209 ? -24.266 2.861 38.023 1.00 95.50 209 LEU A O 1
ATOM 1675 N N . ILE A 1 210 ? -24.946 2.943 35.882 1.00 96.69 210 ILE A N 1
ATOM 1676 C CA . ILE A 1 210 ? -26.368 3.166 36.189 1.00 96.69 210 ILE A CA 1
ATOM 1677 C C . ILE A 1 210 ? -26.948 1.967 36.947 1.00 96.69 210 ILE A C 1
ATOM 1679 O O . ILE A 1 210 ? -27.655 2.151 37.937 1.00 96.69 210 ILE A O 1
ATOM 1683 N N . PHE A 1 211 ? -26.616 0.743 36.528 1.00 97.06 211 PHE A N 1
ATOM 1684 C CA . PHE A 1 211 ? -27.048 -0.467 37.224 1.00 97.06 211 PHE A CA 1
ATOM 1685 C C . PHE A 1 211 ? -26.487 -0.537 38.651 1.00 97.06 211 PHE A C 1
ATOM 1687 O O . PHE A 1 211 ? -27.229 -0.820 39.588 1.00 97.06 211 PHE A O 1
ATOM 1694 N N . GLY A 1 212 ? -25.207 -0.199 38.837 1.00 97.75 212 GLY A N 1
ATOM 1695 C CA . GLY A 1 212 ? -24.589 -0.121 40.162 1.00 97.75 212 GLY A CA 1
ATOM 1696 C C . GLY A 1 212 ? -25.288 0.884 41.080 1.00 97.75 212 GLY A C 1
ATOM 1697 O O . GLY A 1 212 ? -25.576 0.568 42.231 1.00 97.75 212 GLY A O 1
ATOM 1698 N N . TYR A 1 213 ? -25.638 2.065 40.564 1.00 97.50 213 TYR A N 1
ATOM 1699 C CA . TYR A 1 213 ? -26.386 3.067 41.327 1.00 97.50 213 TYR A CA 1
ATOM 1700 C C . TYR A 1 213 ? -27.788 2.578 41.719 1.00 97.50 213 TYR A C 1
ATOM 1702 O O . TYR A 1 213 ? -28.205 2.755 42.863 1.00 97.50 213 TYR A O 1
ATOM 1710 N N . ALA A 1 214 ? -28.493 1.908 40.803 1.00 97.31 214 ALA A N 1
ATOM 1711 C CA . ALA A 1 214 ? -29.816 1.351 41.072 1.00 97.31 214 ALA A CA 1
ATOM 1712 C C . ALA A 1 214 ? -29.785 0.269 42.165 1.00 97.31 214 ALA A C 1
ATOM 1714 O O . ALA A 1 214 ? -30.634 0.281 43.053 1.00 97.31 214 ALA A O 1
ATOM 1715 N N . VAL A 1 215 ? -28.791 -0.628 42.139 1.00 96.94 215 VAL A N 1
ATOM 1716 C CA . VAL A 1 215 ? -28.621 -1.670 43.168 1.00 96.94 215 VAL A CA 1
ATOM 1717 C C . VAL A 1 215 ? -28.316 -1.053 44.533 1.00 96.94 215 VAL A C 1
ATOM 1719 O O . VAL A 1 215 ? -28.926 -1.451 45.523 1.00 96.94 215 VAL A O 1
ATOM 1722 N N . SER A 1 216 ? -27.436 -0.050 44.594 1.00 97.50 216 SER A N 1
ATOM 1723 C CA . SER A 1 216 ? -27.121 0.646 45.848 1.00 97.50 216 SER A CA 1
ATOM 1724 C C . SER A 1 216 ? -28.333 1.372 46.434 1.00 97.50 216 SER A C 1
ATOM 1726 O O . SER A 1 216 ? -28.571 1.295 47.636 1.00 97.50 216 SER A O 1
ATOM 1728 N N . LEU A 1 217 ? -29.133 2.044 45.596 1.00 96.44 217 LEU A N 1
ATOM 1729 C CA . LEU A 1 217 ? -30.377 2.677 46.041 1.00 96.44 217 LEU A CA 1
ATOM 1730 C C . LEU A 1 217 ? -31.413 1.652 46.514 1.00 96.44 217 LEU A C 1
ATOM 1732 O O . LEU A 1 217 ? -32.110 1.907 47.493 1.00 96.44 217 LEU A O 1
ATOM 1736 N N . LEU A 1 218 ? -31.504 0.495 45.851 1.00 96.31 218 LEU A N 1
ATOM 1737 C CA . LEU A 1 218 ? -32.377 -0.594 46.283 1.00 96.31 218 LEU A CA 1
ATOM 1738 C C . LEU A 1 218 ? -31.959 -1.131 47.653 1.00 96.31 218 LEU A C 1
ATOM 1740 O O . LEU A 1 218 ? -32.805 -1.215 48.536 1.00 96.31 218 LEU A O 1
ATOM 1744 N N . ALA A 1 219 ? -30.674 -1.426 47.858 1.00 96.62 219 ALA A N 1
ATOM 1745 C CA . ALA A 1 219 ? -30.163 -1.884 49.149 1.00 96.62 219 ALA A CA 1
ATOM 1746 C C . ALA A 1 219 ? -30.457 -0.869 50.266 1.00 96.62 219 ALA A C 1
ATOM 1748 O O . ALA A 1 219 ? -31.056 -1.233 51.275 1.00 96.62 219 ALA A O 1
ATOM 1749 N N . LEU A 1 220 ? -30.166 0.417 50.029 1.00 96.38 220 LEU A N 1
ATOM 1750 C CA . LEU A 1 220 ? -30.478 1.496 50.971 1.00 96.38 220 LEU A CA 1
ATOM 1751 C C . LEU A 1 220 ? -31.985 1.572 51.274 1.00 96.38 220 LEU A C 1
ATOM 1753 O O . LEU A 1 220 ? -32.388 1.745 52.420 1.00 96.38 220 LEU A O 1
ATOM 1757 N N . SER A 1 221 ? -32.842 1.428 50.258 1.00 95.19 221 SER A N 1
ATOM 1758 C CA . SER A 1 221 ? -34.293 1.450 50.462 1.00 95.19 221 SER A CA 1
ATOM 1759 C C . SER A 1 221 ? -34.783 0.266 51.301 1.00 95.19 221 SER A C 1
ATOM 1761 O O . SER A 1 221 ? -35.655 0.448 52.147 1.00 95.19 221 SER A O 1
ATOM 1763 N N . ILE A 1 222 ? -34.194 -0.921 51.119 1.00 96.12 222 ILE A N 1
ATOM 1764 C CA . ILE A 1 222 ? -34.521 -2.122 51.896 1.00 96.12 222 ILE A CA 1
ATOM 1765 C C . ILE A 1 222 ? -34.095 -1.938 53.352 1.00 96.12 222 ILE A C 1
ATOM 1767 O O . ILE A 1 222 ? -34.892 -2.227 54.238 1.00 96.12 222 ILE A O 1
ATOM 1771 N N . GLU A 1 223 ? -32.899 -1.403 53.604 1.00 96.62 223 GLU A N 1
ATOM 1772 C CA . GLU A 1 223 ? -32.416 -1.115 54.960 1.00 96.62 223 GLU A CA 1
ATOM 1773 C C . GLU A 1 223 ? -33.314 -0.099 55.676 1.00 96.62 223 GLU A C 1
ATOM 1775 O O . GLU A 1 223 ? -33.711 -0.326 56.816 1.00 96.62 223 GLU A O 1
ATOM 1780 N N . ILE A 1 224 ? -33.716 0.982 54.997 1.00 95.94 224 ILE A N 1
ATOM 1781 C CA . ILE A 1 224 ? -34.630 1.986 55.569 1.00 95.94 224 ILE A CA 1
ATOM 1782 C C . ILE A 1 224 ? -35.999 1.368 55.889 1.00 95.94 224 ILE A C 1
ATOM 1784 O O . ILE A 1 224 ? -36.583 1.671 56.930 1.00 95.94 224 ILE A O 1
ATOM 1788 N N . ILE A 1 225 ? -36.528 0.509 55.013 1.00 95.25 225 ILE A N 1
ATOM 1789 C CA . ILE A 1 225 ? -37.810 -0.170 55.244 1.00 95.25 225 ILE A CA 1
ATOM 1790 C C . ILE A 1 225 ? -37.691 -1.157 56.408 1.00 95.25 225 ILE A C 1
ATOM 1792 O O . ILE A 1 225 ? -38.555 -1.160 57.280 1.00 95.25 225 ILE A O 1
ATOM 1796 N N . GLN A 1 226 ? -36.627 -1.961 56.448 1.00 94.12 226 GLN A N 1
ATOM 1797 C CA . GLN A 1 226 ? -36.378 -2.905 57.537 1.00 94.12 226 GLN A CA 1
ATOM 1798 C C . GLN A 1 226 ? -36.224 -2.184 58.875 1.00 94.12 226 GLN A C 1
ATOM 1800 O O . GLN A 1 226 ? -36.853 -2.599 59.839 1.00 94.12 226 GLN A O 1
ATOM 1805 N N . HIS A 1 227 ? -35.482 -1.074 58.923 1.00 94.75 227 HIS A N 1
ATOM 1806 C CA . HIS A 1 227 ? -35.333 -0.263 60.131 1.00 94.75 227 HIS A CA 1
ATOM 1807 C C . HIS A 1 227 ? -36.680 0.262 60.630 1.00 94.75 227 HIS A C 1
ATOM 1809 O O . HIS A 1 227 ? -37.010 0.111 61.799 1.00 94.75 227 HIS A O 1
ATOM 1815 N N . LYS A 1 228 ? -37.503 0.824 59.735 1.00 92.62 228 LYS A N 1
ATOM 1816 C CA . LYS A 1 228 ? -38.826 1.337 60.118 1.00 92.62 228 LYS A CA 1
ATOM 1817 C C . LYS A 1 228 ? -39.810 0.247 60.536 1.00 92.62 228 LYS A C 1
ATOM 1819 O O . LYS A 1 228 ? -40.687 0.513 61.350 1.00 92.62 228 LYS A O 1
ATOM 1824 N N . LEU A 1 229 ? -39.721 -0.947 59.951 1.00 90.94 229 LEU A N 1
ATOM 1825 C CA . LEU A 1 229 ? -40.541 -2.087 60.366 1.00 90.94 229 LEU A CA 1
ATOM 1826 C C . LEU A 1 229 ? -40.069 -2.657 61.704 1.00 90.94 229 LEU A C 1
ATOM 1828 O O . LEU A 1 229 ? -40.910 -3.049 62.501 1.00 90.94 229 LEU A O 1
ATOM 1832 N N . TYR A 1 230 ? -38.758 -2.666 61.955 1.00 92.19 230 TYR A N 1
ATOM 1833 C CA . TYR A 1 230 ? -38.191 -3.085 63.232 1.00 92.19 230 TYR A CA 1
ATOM 1834 C C . TYR A 1 230 ? -38.610 -2.138 64.363 1.00 92.19 230 TYR A C 1
ATOM 1836 O O . TYR A 1 230 ? -39.129 -2.611 65.364 1.00 92.19 230 TYR A O 1
ATOM 1844 N N . GLU A 1 231 ? -38.514 -0.817 64.163 1.00 90.38 231 GLU A N 1
ATOM 1845 C CA . GLU A 1 231 ? -39.001 0.177 65.139 1.00 90.38 231 GLU A CA 1
ATOM 1846 C C . GLU A 1 231 ? -40.500 0.016 65.441 1.00 90.38 231 GLU A C 1
ATOM 1848 O O . GLU A 1 231 ? -40.914 0.120 66.589 1.00 90.38 231 GLU A O 1
ATOM 1853 N N . ARG A 1 232 ? -41.333 -0.262 64.425 1.00 88.12 232 ARG A N 1
ATOM 1854 C CA . ARG A 1 232 ? -42.767 -0.528 64.643 1.00 88.12 232 ARG A CA 1
ATOM 1855 C C . ARG A 1 232 ? -43.018 -1.836 65.383 1.00 88.12 232 ARG A C 1
ATOM 1857 O O . ARG A 1 232 ? -43.916 -1.886 66.209 1.00 88.12 232 ARG A O 1
ATOM 1864 N N . TYR A 1 233 ? -42.252 -2.881 65.073 1.00 86.06 233 TYR A N 1
ATOM 1865 C CA . TYR A 1 233 ? -42.352 -4.160 65.769 1.00 86.06 233 TYR A CA 1
ATOM 1866 C C . TYR A 1 233 ? -41.975 -4.015 67.246 1.00 86.06 233 TYR A C 1
ATOM 1868 O O . TYR A 1 233 ? -42.646 -4.595 68.086 1.00 86.06 233 TYR A O 1
ATOM 1876 N N . GLU A 1 234 ? -40.936 -3.237 67.560 1.00 87.25 234 GLU A N 1
ATOM 1877 C CA . GLU A 1 234 ? -40.512 -2.959 68.937 1.00 87.25 234 GLU A CA 1
ATOM 1878 C C . GLU A 1 234 ? -41.595 -2.187 69.707 1.00 87.25 234 GLU A C 1
ATOM 1880 O O . GLU A 1 234 ? -41.973 -2.619 70.789 1.00 87.25 234 GLU A O 1
ATOM 1885 N N . GLN A 1 235 ? -42.206 -1.159 69.100 1.00 83.38 235 GLN A N 1
ATOM 1886 C CA . GLN A 1 235 ? -43.352 -0.442 69.687 1.00 83.38 235 GLN A CA 1
ATOM 1887 C C . GLN A 1 235 ? -44.561 -1.358 69.944 1.00 83.38 235 GLN A C 1
ATOM 1889 O O . GLN A 1 235 ? -45.126 -1.334 71.030 1.00 83.38 235 GLN A O 1
ATOM 1894 N N . GLU A 1 236 ? -44.933 -2.210 68.980 1.00 81.12 236 GLU A N 1
ATOM 1895 C CA . GLU A 1 236 ? -46.025 -3.185 69.156 1.00 81.12 236 GLU A CA 1
ATOM 1896 C C . GLU A 1 236 ? -45.699 -4.277 70.194 1.00 81.12 236 GLU A C 1
ATOM 1898 O O . GLU A 1 236 ? -46.610 -4.936 70.699 1.00 81.12 236 GLU A O 1
ATOM 1903 N N . HIS A 1 237 ? -44.416 -4.541 70.463 1.00 81.50 237 HIS A N 1
ATOM 1904 C CA . HIS A 1 237 ? -43.982 -5.526 71.454 1.00 81.50 237 HIS A CA 1
ATOM 1905 C C . HIS A 1 237 ? -43.964 -4.934 72.865 1.00 81.50 237 HIS A C 1
ATOM 1907 O O . HIS A 1 237 ? -44.385 -5.618 73.794 1.00 81.50 237 HIS A O 1
ATOM 1913 N N . GLU A 1 238 ? -43.533 -3.677 73.007 1.00 77.75 238 GLU A N 1
ATOM 1914 C CA . GLU A 1 238 ? -43.623 -2.915 74.259 1.00 77.75 238 GLU A CA 1
ATOM 1915 C C . GLU A 1 238 ? -45.094 -2.696 74.660 1.00 77.75 238 GLU A C 1
ATOM 1917 O O . GLU A 1 238 ? -45.454 -3.001 75.792 1.00 77.75 238 GLU A O 1
ATOM 1922 N N . GLU A 1 239 ? -45.978 -2.303 73.728 1.00 76.25 239 GLU A N 1
ATOM 1923 C CA . GLU A 1 239 ? -47.422 -2.139 74.003 1.00 76.25 239 GLU A CA 1
ATOM 1924 C C . GLU A 1 239 ? -48.091 -3.448 74.474 1.00 76.25 239 GLU A C 1
ATOM 1926 O O . GLU A 1 239 ? -48.930 -3.433 75.372 1.00 76.25 239 GLU A O 1
ATOM 1931 N N . LYS A 1 240 ? -47.702 -4.603 73.914 1.00 75.62 240 LYS A N 1
ATOM 1932 C CA . LYS A 1 240 ? -48.237 -5.915 74.334 1.00 75.62 240 LYS A CA 1
ATOM 1933 C C . LYS A 1 240 ? -47.682 -6.407 75.666 1.00 75.62 240 LYS A C 1
ATOM 1935 O O . LYS A 1 240 ? -48.371 -7.157 76.353 1.00 75.62 240 LYS A O 1
ATOM 1940 N N . GLU A 1 241 ? -46.439 -6.066 76.003 1.00 73.19 241 GLU A N 1
ATOM 1941 C CA . GLU A 1 241 ? -45.886 -6.360 77.330 1.00 73.19 241 GLU A CA 1
ATOM 1942 C C . GLU A 1 241 ? -46.540 -5.487 78.408 1.00 73.19 241 GLU A C 1
ATOM 1944 O O . GLU A 1 241 ? -46.793 -5.994 79.500 1.00 73.19 241 GLU A O 1
ATOM 1949 N N . GLU A 1 242 ? -46.878 -4.230 78.097 1.00 71.69 242 GLU A N 1
ATOM 1950 C CA . GLU A 1 242 ? -47.646 -3.361 78.997 1.00 71.69 242 GLU A CA 1
ATOM 1951 C C . GLU A 1 242 ? -49.080 -3.888 79.213 1.00 71.69 242 GLU A C 1
ATOM 1953 O O . GLU A 1 242 ? -49.451 -4.116 80.366 1.00 71.69 242 GLU A O 1
ATOM 1958 N N . GLU A 1 243 ? -49.842 -4.207 78.154 1.00 70.69 243 GLU A N 1
ATOM 1959 C CA . GLU A 1 243 ? -51.194 -4.803 78.282 1.00 70.69 243 GLU A CA 1
ATOM 1960 C C . GLU A 1 243 ? -51.179 -6.128 79.073 1.00 70.69 243 GLU A C 1
ATOM 1962 O O . GLU A 1 243 ? -52.018 -6.346 79.944 1.00 70.69 243 GLU A O 1
ATOM 1967 N N . ALA A 1 244 ? -50.193 -7.003 78.835 1.00 68.38 244 ALA A N 1
ATOM 1968 C CA . ALA A 1 244 ? -50.080 -8.272 79.558 1.00 68.38 244 ALA A CA 1
ATOM 1969 C C . ALA A 1 244 ? -49.702 -8.108 81.042 1.00 68.38 244 ALA A C 1
ATOM 1971 O O . ALA A 1 244 ? -49.912 -9.036 81.822 1.00 68.38 244 ALA A O 1
ATOM 1972 N N . SER A 1 245 ? -49.115 -6.973 81.433 1.00 64.56 245 SER A N 1
ATOM 1973 C CA . SER A 1 245 ? -48.838 -6.657 82.838 1.00 64.56 245 SER A CA 1
ATOM 1974 C C . SER A 1 245 ? -50.057 -6.070 83.556 1.00 64.56 245 SER A C 1
ATOM 1976 O O . SER A 1 245 ? -50.315 -6.452 84.693 1.00 64.56 245 SER A O 1
ATOM 1978 N N . GLU A 1 246 ? -50.855 -5.241 82.871 1.00 61.59 246 GLU A N 1
ATOM 1979 C CA . GLU A 1 246 ? -52.125 -4.710 83.393 1.00 61.59 246 GLU A CA 1
ATOM 1980 C C . GLU A 1 246 ? -53.170 -5.820 83.603 1.00 61.59 246 GLU A C 1
ATOM 1982 O O . GLU A 1 246 ? -53.817 -5.856 84.649 1.00 61.59 246 GLU A O 1
ATOM 1987 N N . ASP A 1 247 ? -53.278 -6.782 82.677 1.00 60.12 247 ASP A N 1
ATOM 1988 C CA . ASP A 1 247 ? -54.195 -7.928 82.816 1.00 60.12 247 ASP A CA 1
ATOM 1989 C C . ASP A 1 247 ? -53.849 -8.832 84.023 1.00 60.12 247 ASP A C 1
ATOM 1991 O O . ASP A 1 247 ? -54.735 -9.453 84.612 1.00 60.12 247 ASP A O 1
ATOM 1995 N N . VAL A 1 248 ? -52.568 -8.923 84.408 1.00 60.06 248 VAL A N 1
ATOM 1996 C CA . VAL A 1 248 ? -52.120 -9.721 85.568 1.00 60.06 248 VAL A CA 1
ATOM 1997 C C . VAL A 1 248 ? -52.429 -9.010 86.888 1.00 60.06 248 VAL A C 1
ATOM 1999 O O . VAL A 1 248 ? -52.841 -9.671 87.841 1.00 60.06 248 VAL A O 1
ATOM 2002 N N . ASP A 1 249 ? -52.280 -7.685 86.939 1.00 58.19 249 ASP A N 1
ATOM 2003 C CA . ASP A 1 249 ? -52.615 -6.887 88.124 1.00 58.19 249 ASP A CA 1
ATOM 2004 C C . ASP A 1 249 ? -54.138 -6.860 88.391 1.00 58.19 249 ASP A C 1
ATOM 2006 O O . ASP A 1 249 ? -54.558 -6.845 89.552 1.00 58.19 249 ASP A O 1
ATOM 2010 N N . ASP A 1 250 ? -54.983 -6.905 87.351 1.00 57.66 250 ASP A N 1
ATOM 2011 C CA . ASP A 1 250 ? -56.444 -6.996 87.503 1.00 57.66 250 ASP A CA 1
ATOM 2012 C C . ASP A 1 250 ? -56.912 -8.386 87.993 1.00 57.66 250 ASP A C 1
ATOM 2014 O O . ASP A 1 250 ? -57.808 -8.459 88.838 1.00 57.66 250 ASP A O 1
ATOM 2018 N N . ASP A 1 251 ? -56.301 -9.492 87.544 1.00 57.34 251 ASP A N 1
ATOM 2019 C CA .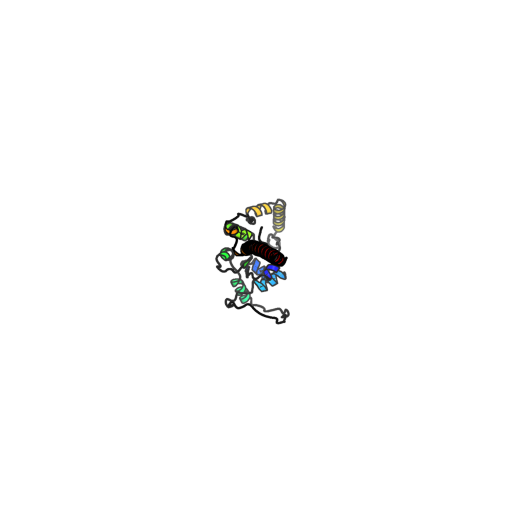 ASP A 1 251 ? -56.629 -10.851 88.027 1.00 57.34 251 ASP A CA 1
ATOM 2020 C C . ASP A 1 251 ? -56.209 -11.044 89.507 1.00 57.34 251 ASP A C 1
ATOM 2022 O O . ASP A 1 251 ? -56.950 -11.625 90.307 1.00 57.34 251 ASP A O 1
ATOM 2026 N N . GLU A 1 252 ? -55.069 -10.470 89.923 1.00 56.44 252 GLU A N 1
ATOM 2027 C CA . GLU A 1 252 ? -54.588 -10.514 91.318 1.00 56.44 252 GLU A CA 1
ATOM 2028 C C . GLU A 1 252 ? -55.468 -9.670 92.270 1.00 56.44 252 GLU A C 1
ATOM 2030 O O . GLU A 1 252 ? -55.656 -10.022 93.441 1.00 56.44 252 GLU A O 1
ATOM 2035 N N . ASN A 1 253 ? -56.081 -8.590 91.766 1.00 51.91 253 ASN A N 1
ATOM 2036 C CA . ASN A 1 253 ? -57.058 -7.781 92.506 1.00 51.91 253 ASN A CA 1
ATOM 2037 C C . ASN A 1 253 ? -58.417 -8.492 92.653 1.00 51.91 253 ASN A C 1
ATOM 2039 O O . ASN A 1 253 ? -59.084 -8.348 93.679 1.00 51.91 253 ASN A O 1
ATOM 2043 N N . VAL A 1 254 ? -58.825 -9.284 91.655 1.00 53.75 254 VAL A N 1
ATOM 2044 C CA . VAL A 1 254 ? -60.070 -10.068 91.696 1.00 53.75 254 VAL A CA 1
ATOM 2045 C C . VAL A 1 254 ? -59.954 -11.255 92.658 1.00 53.75 254 VAL A C 1
ATOM 2047 O O . VAL A 1 254 ? -60.923 -11.545 93.359 1.00 53.75 254 VAL A O 1
ATOM 2050 N N . GLU A 1 255 ? -58.797 -11.917 92.772 1.00 54.12 255 GLU A N 1
ATOM 2051 C CA . GLU A 1 255 ? -58.601 -13.000 93.755 1.00 54.12 255 GLU A CA 1
ATOM 2052 C C . GLU A 1 255 ? -58.589 -12.507 95.218 1.00 54.12 255 GLU A C 1
ATOM 2054 O O . GLU A 1 255 ? -59.018 -13.244 96.108 1.00 54.12 255 GLU A O 1
ATOM 2059 N N . GLN A 1 256 ? -58.191 -11.256 95.488 1.00 51.12 256 GLN A N 1
ATOM 2060 C CA . GLN A 1 256 ? -58.198 -10.683 96.846 1.00 51.12 256 GLN A CA 1
ATOM 2061 C C . GLN A 1 256 ? -59.585 -10.246 97.357 1.00 51.12 256 GLN A C 1
ATOM 2063 O O . GLN A 1 256 ? -59.741 -10.031 98.558 1.00 51.12 256 GLN A O 1
ATOM 2068 N N . GLU A 1 257 ? -60.608 -10.133 96.502 1.00 51.28 257 GLU A N 1
ATOM 2069 C CA . GLU A 1 257 ? -61.959 -9.699 96.912 1.00 51.28 257 GLU A CA 1
ATOM 2070 C C . GLU A 1 257 ? -62.860 -10.859 97.413 1.00 51.28 257 GLU A C 1
ATOM 2072 O O . GLU A 1 257 ? -63.984 -10.623 97.866 1.00 51.28 257 GLU A O 1
ATOM 2077 N N . TYR A 1 258 ? -62.381 -12.114 97.386 1.00 50.06 258 TYR A N 1
ATOM 2078 C CA . TYR A 1 258 ? -63.146 -13.316 97.779 1.00 50.06 258 TYR A CA 1
ATOM 2079 C C . TYR A 1 258 ? -62.652 -14.055 99.048 1.00 50.06 258 TYR A C 1
ATOM 2081 O O . TYR A 1 258 ? -63.202 -15.117 99.363 1.00 50.06 258 TYR A O 1
ATOM 2089 N N . GLU A 1 259 ? -61.694 -13.507 99.808 1.00 41.91 259 GLU A N 1
ATOM 2090 C CA . GLU A 1 259 ? -61.302 -13.969 101.166 1.00 41.91 259 GLU A CA 1
ATOM 2091 C C . GLU A 1 259 ? -61.755 -13.007 102.278 1.00 41.91 259 GLU A C 1
ATOM 2093 O O . GLU A 1 259 ? -62.196 -13.512 103.341 1.00 41.91 259 GLU A O 1
#

pLDDT: mean 72.72, std 21.45, range [23.11, 97.75]